Protein AF-A0A7S4URP4-F1 (afdb_monomer_lite)

Secondary structure (DSSP, 8-state):
--------HHHHHTSHHHHHHHHHTT--HHHHHHHHHSS--EEEEEE--TTS---EEEEEEPHHHHHHHHHHHGGGS-HHHHHHHHHHHHS-S---EEEEEEETTTS-THHHHHHHTTTT---EEEEEEEEE-SSEEEEEEEEE-BTTBPPPP--SSS-EEEEEESSGGGGGHHHHHHHHHHTT---SSSPPPPEEEESSTT--

Sequence (204 aa):
FSLARETSTRAWLARPKHQELLSSLRLSLDEVVDNLTRSLRTSFGVSGMQDIAPRYASIDLDQQSVVALVHSVSSHVPEDIARRLQEYQQSSARRRYHVTLWHSQSHAVELLQELSEFKGAAQVISPALLVADEYCIALSVRVLSNALSPTVPCYNQFPHVTLWCVKPDMAKHSNELIEAAVAGGDNGGDSPRPFTLDLQELQD

InterPro domains:
  IPR015965 tRNA ligase, phosphodiesterase [PF08302] (51-187)
  IPR038837 tRNA ligase 1 [PTHR35460] (6-179)

Organism: Guillardia theta (NCBI:txid55529)

pLDDT: mean 70.3, std 18.87, range [25.53, 92.62]

Structure (mmCIF, N/CA/C/O backbone):
data_AF-A0A7S4URP4-F1
#
_entry.id   AF-A0A7S4URP4-F1
#
loop_
_atom_site.group_PDB
_atom_site.id
_atom_site.type_symbol
_atom_site.label_atom_id
_atom_site.label_alt_id
_atom_site.label_comp_id
_atom_site.label_asym_id
_atom_site.label_entity_id
_atom_site.label_seq_id
_atom_site.pdbx_PDB_ins_code
_atom_site.Cartn_x
_atom_site.Cartn_y
_atom_site.Cartn_z
_atom_site.occupancy
_atom_site.B_iso_or_equiv
_atom_site.auth_seq_id
_atom_site.auth_comp_id
_atom_site.auth_asym_id
_atom_site.auth_atom_id
_atom_site.pdbx_PDB_model_num
ATOM 1 N N . PHE A 1 1 ? 0.198 -6.847 33.195 1.00 28.44 1 PHE A N 1
ATOM 2 C CA . PHE A 1 1 ? -1.210 -6.574 32.850 1.00 28.44 1 PHE A CA 1
ATOM 3 C C . PHE A 1 1 ? -1.414 -6.857 31.371 1.00 28.44 1 PHE A C 1
ATOM 5 O O . PHE A 1 1 ? -0.916 -6.120 30.535 1.00 28.44 1 PHE A O 1
ATOM 12 N N . SER A 1 2 ? -2.045 -7.993 31.068 1.00 28.20 2 SER A N 1
ATOM 13 C CA . SER A 1 2 ? -2.371 -8.433 29.708 1.00 28.20 2 SER A CA 1
ATOM 14 C C . SER A 1 2 ? -3.697 -7.802 29.285 1.00 28.20 2 SER A C 1
ATOM 16 O O . SER A 1 2 ? -4.718 -8.066 29.913 1.00 28.20 2 SER A O 1
ATOM 18 N N . LEU A 1 3 ? -3.678 -6.951 28.260 1.00 25.53 3 LEU A N 1
ATOM 19 C CA . LEU A 1 3 ? -4.875 -6.357 27.652 1.00 25.53 3 LEU A CA 1
ATOM 20 C C . LEU A 1 3 ? -4.735 -6.359 26.123 1.00 25.53 3 LEU A C 1
ATOM 22 O O . LEU A 1 3 ? -4.910 -5.352 25.448 1.00 25.53 3 LEU A O 1
ATOM 26 N N . ALA A 1 4 ? -4.436 -7.535 25.573 1.00 26.27 4 ALA A N 1
ATOM 27 C CA . ALA A 1 4 ? -4.812 -7.875 24.208 1.00 26.27 4 ALA A CA 1
ATOM 28 C C . ALA A 1 4 ? -6.243 -8.430 24.255 1.00 26.27 4 ALA A C 1
ATOM 30 O O . ALA A 1 4 ? -6.457 -9.635 24.345 1.00 26.27 4 ALA A O 1
ATOM 31 N N . ARG A 1 5 ? -7.246 -7.547 24.277 1.00 33.28 5 ARG A N 1
ATOM 32 C CA . ARG A 1 5 ? -8.598 -7.930 23.857 1.00 33.28 5 ARG A CA 1
ATOM 33 C C . ARG A 1 5 ? -8.773 -7.443 22.432 1.00 33.28 5 ARG A C 1
ATOM 35 O O . ARG A 1 5 ? -9.187 -6.312 22.196 1.00 33.28 5 ARG A O 1
ATOM 42 N N . GLU A 1 6 ? -8.411 -8.322 21.505 1.00 37.78 6 GLU A N 1
ATOM 43 C CA . GLU A 1 6 ? -8.872 -8.290 20.123 1.00 37.78 6 GLU A CA 1
ATOM 44 C C . GLU A 1 6 ? -10.395 -8.120 20.140 1.00 37.78 6 GLU A C 1
ATOM 46 O O . GLU A 1 6 ? -11.146 -9.026 20.504 1.00 37.78 6 GLU A O 1
ATOM 51 N N . THR A 1 7 ? -10.875 -6.923 19.817 1.00 40.91 7 THR A N 1
ATOM 52 C CA . THR A 1 7 ? -12.293 -6.728 19.531 1.00 40.91 7 THR A CA 1
ATOM 53 C C . THR A 1 7 ? -12.455 -7.021 18.053 1.00 40.91 7 THR A C 1
ATOM 55 O O . THR A 1 7 ? -12.108 -6.209 17.205 1.00 40.91 7 THR A O 1
ATOM 58 N N . SER A 1 8 ? -12.906 -8.237 17.743 1.00 47.59 8 SER A N 1
ATOM 59 C CA . SER A 1 8 ? -13.184 -8.636 16.365 1.00 47.59 8 SER A CA 1
ATOM 60 C C . SER A 1 8 ? -14.172 -7.657 15.718 1.00 47.59 8 SER A C 1
ATOM 62 O O . SER A 1 8 ? -15.044 -7.107 16.394 1.00 47.59 8 SER A O 1
ATOM 64 N N . THR A 1 9 ? -14.085 -7.458 14.400 1.00 44.31 9 THR A N 1
ATOM 65 C CA . THR A 1 9 ? -15.024 -6.622 13.623 1.00 44.31 9 THR A CA 1
ATOM 66 C C . THR A 1 9 ? -16.486 -6.963 13.938 1.00 44.31 9 THR A C 1
ATOM 68 O O . THR A 1 9 ? -17.326 -6.075 14.057 1.00 44.31 9 THR A O 1
ATOM 71 N N . ARG A 1 10 ? -16.775 -8.247 14.195 1.00 47.25 10 ARG A N 1
ATOM 72 C CA . ARG A 1 10 ? -18.088 -8.733 14.640 1.00 47.25 10 ARG A CA 1
ATOM 73 C C . ARG A 1 10 ? -18.501 -8.148 15.997 1.00 47.25 10 ARG A C 1
ATOM 75 O O . ARG A 1 10 ? -19.639 -7.725 16.148 1.00 47.25 10 ARG A O 1
ATOM 82 N N . ALA A 1 11 ? -17.586 -8.075 16.964 1.00 52.62 11 ALA A N 1
ATOM 83 C CA . ALA A 1 11 ? -17.837 -7.486 18.281 1.00 52.62 11 ALA A CA 1
ATOM 84 C C . ALA A 1 11 ? -18.027 -5.959 18.231 1.00 52.62 11 ALA A C 1
ATOM 86 O O . ALA A 1 11 ? -18.762 -5.397 19.042 1.00 52.62 11 ALA A O 1
ATOM 87 N N . TRP A 1 12 ? -17.386 -5.275 17.279 1.00 49.62 12 TRP A N 1
ATOM 88 C CA . TRP A 1 12 ? -17.577 -3.840 17.061 1.00 49.62 12 TRP A CA 1
ATOM 89 C C . TRP A 1 12 ? -18.909 -3.530 16.350 1.00 49.62 12 TRP A C 1
ATOM 91 O O . TRP A 1 12 ? -19.638 -2.635 16.783 1.00 49.62 12 TRP A O 1
ATOM 101 N N . LEU A 1 13 ? -19.275 -4.311 15.326 1.00 48.84 13 LEU A N 1
ATOM 102 C CA . LEU A 1 13 ? -20.548 -4.186 14.597 1.00 48.84 13 LEU A CA 1
ATOM 103 C C . LEU A 1 13 ? -21.769 -4.648 15.409 1.00 48.84 13 LEU A C 1
ATOM 105 O O . LEU A 1 13 ? -22.881 -4.197 15.159 1.00 48.84 13 LEU A O 1
ATOM 109 N N . ALA A 1 14 ? -21.575 -5.500 16.418 1.00 57.78 14 ALA A N 1
ATOM 110 C CA . ALA A 1 14 ? -22.636 -5.916 17.337 1.00 57.78 14 ALA A CA 1
ATOM 111 C C . ALA A 1 14 ? -23.050 -4.825 18.347 1.00 57.78 14 ALA 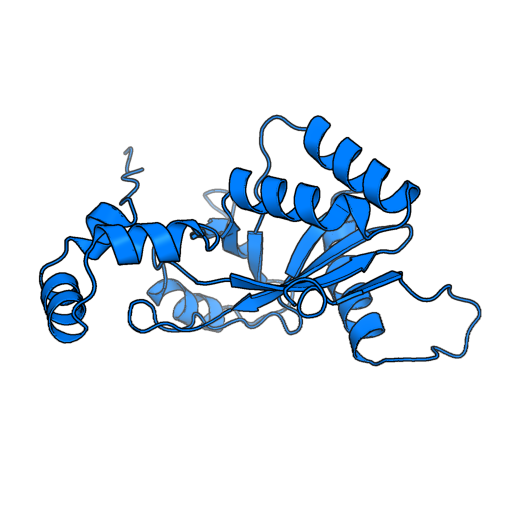A C 1
ATOM 113 O O . ALA A 1 14 ? -23.953 -5.046 19.153 1.00 57.78 14 ALA A O 1
ATOM 114 N N . ARG A 1 15 ? -22.402 -3.651 18.344 1.00 61.41 15 ARG A N 1
ATOM 115 C CA . ARG A 1 15 ? -22.768 -2.546 19.241 1.00 61.41 15 ARG A CA 1
ATOM 116 C C . ARG A 1 15 ? -24.132 -1.952 18.839 1.00 61.41 15 ARG A C 1
ATOM 118 O O . ARG A 1 15 ? -24.365 -1.774 17.644 1.00 61.41 15 ARG A O 1
ATOM 125 N N . PRO A 1 16 ? -24.993 -1.556 19.802 1.00 63.22 16 PRO A N 1
ATOM 126 C CA . PRO A 1 16 ? -26.367 -1.109 19.526 1.00 63.22 16 PRO A CA 1
ATOM 127 C C . PRO A 1 16 ? -26.475 -0.002 18.466 1.00 63.22 16 PRO A C 1
ATOM 129 O O . PRO A 1 16 ? -27.249 -0.123 17.522 1.00 63.22 16 PRO A O 1
ATOM 132 N N . LYS A 1 17 ? -25.602 1.012 18.544 1.00 52.88 17 LYS A N 1
ATOM 133 C CA . LYS A 1 17 ? -25.545 2.131 17.586 1.00 52.88 17 LYS A CA 1
ATOM 134 C C . LYS A 1 17 ? -25.283 1.684 16.138 1.00 52.88 17 LYS A C 1
ATOM 136 O O . LYS A 1 17 ? -25.744 2.325 15.201 1.00 52.88 17 LYS A O 1
ATOM 141 N N . HIS A 1 18 ? -24.532 0.600 15.942 1.00 50.75 18 HIS A N 1
ATOM 142 C CA . HIS A 1 18 ? -24.231 0.070 14.609 1.00 50.75 18 HIS A CA 1
ATOM 143 C C . HIS A 1 18 ? -25.336 -0.865 14.116 1.00 50.75 18 HIS A C 1
ATOM 145 O O . HIS A 1 18 ? -25.608 -0.888 12.921 1.00 50.75 18 HIS A O 1
ATOM 151 N N . GLN A 1 19 ? -26.032 -1.568 15.015 1.00 56.41 19 GLN A N 1
ATOM 152 C CA . GLN A 1 19 ? -27.197 -2.371 14.638 1.00 56.41 19 GLN A CA 1
ATOM 153 C C . GLN A 1 19 ? -28.362 -1.517 14.131 1.00 56.41 19 GLN A C 1
ATOM 155 O O . GLN A 1 19 ? -29.006 -1.901 13.156 1.00 56.41 19 GLN A O 1
ATOM 160 N N . GLU A 1 20 ? -28.593 -0.343 14.721 1.00 57.69 20 GLU A N 1
ATOM 161 C CA . GLU A 1 20 ? -29.584 0.629 14.230 1.00 57.69 20 GLU A CA 1
ATOM 162 C C . GLU A 1 20 ? -29.238 1.140 12.819 1.00 57.69 20 GLU A C 1
ATOM 164 O O . GLU A 1 20 ? -30.099 1.205 11.942 1.00 57.69 20 GLU A O 1
ATOM 169 N N . LEU A 1 21 ? -27.955 1.421 12.558 1.00 48.41 21 LEU A N 1
ATOM 170 C CA . LEU A 1 21 ? -27.480 1.831 11.235 1.00 48.41 21 LEU A CA 1
ATOM 171 C C . LEU A 1 21 ? -27.660 0.716 10.187 1.00 48.41 21 LEU A C 1
ATOM 173 O O . LEU A 1 21 ? -28.208 0.961 9.113 1.00 48.41 21 LEU A O 1
ATOM 177 N N . LEU A 1 22 ? -27.249 -0.516 10.510 1.00 49.75 22 LEU A N 1
ATOM 178 C CA . LEU A 1 22 ? -27.373 -1.684 9.627 1.00 49.75 22 LEU A CA 1
ATOM 179 C C . LEU A 1 22 ? -28.833 -1.979 9.266 1.00 49.75 22 LEU A C 1
ATOM 181 O O . LEU A 1 22 ? -29.150 -2.229 8.103 1.00 49.75 22 LEU A O 1
ATOM 185 N N . SER A 1 23 ? -29.731 -1.881 10.248 1.00 57.25 23 SER A N 1
ATOM 186 C CA . SER A 1 23 ? -31.164 -2.090 10.030 1.00 57.25 23 SER A CA 1
ATOM 187 C C . SER A 1 23 ? -31.794 -0.972 9.190 1.00 57.25 23 SER A C 1
ATOM 189 O O . SER A 1 23 ? -32.601 -1.273 8.310 1.00 57.25 23 SER A O 1
ATOM 191 N N . SER A 1 24 ? -31.365 0.287 9.347 1.00 57.06 24 SER A N 1
ATOM 192 C CA . SER A 1 24 ? -31.793 1.384 8.458 1.00 57.06 24 SER A CA 1
ATOM 193 C C . SER A 1 24 ? -31.352 1.202 6.998 1.00 57.06 24 SER A C 1
ATOM 195 O O . SER A 1 24 ? -32.078 1.581 6.080 1.00 57.06 24 SER A O 1
ATOM 197 N N . LEU A 1 25 ? -30.195 0.566 6.782 1.00 46.22 25 LEU A N 1
ATOM 198 C CA . LEU A 1 25 ? -29.616 0.308 5.462 1.00 46.22 25 LEU A CA 1
ATOM 199 C C . LEU A 1 25 ? -30.092 -1.019 4.846 1.00 46.22 25 LEU A C 1
ATOM 201 O O . LEU A 1 25 ? -29.723 -1.326 3.716 1.00 46.22 25 LEU A O 1
ATOM 205 N N . ARG A 1 26 ? -30.918 -1.796 5.566 1.00 65.56 26 ARG A N 1
ATOM 206 C CA . ARG A 1 26 ? -31.378 -3.149 5.192 1.00 65.56 26 ARG A CA 1
ATOM 207 C C . ARG A 1 26 ? -30.242 -4.133 4.879 1.00 65.56 26 ARG A C 1
ATOM 209 O O . ARG A 1 26 ? -30.442 -5.061 4.104 1.00 65.56 26 ARG A O 1
ATOM 216 N N . LEU A 1 27 ? -29.071 -3.946 5.483 1.00 47.44 27 LEU A N 1
ATOM 217 C CA . LEU A 1 27 ? -27.935 -4.849 5.315 1.00 47.44 27 LEU A CA 1
ATOM 218 C C . LEU A 1 27 ? -27.876 -5.822 6.491 1.00 47.44 27 LEU A C 1
ATOM 220 O O . LEU A 1 27 ? -27.951 -5.406 7.652 1.00 47.44 27 LEU A O 1
ATOM 224 N N . SER A 1 28 ? -27.716 -7.116 6.213 1.00 61.03 28 SER A N 1
ATOM 225 C CA . SER A 1 28 ? -27.464 -8.085 7.279 1.00 61.03 28 SER A CA 1
ATOM 226 C C . SER A 1 28 ? -26.033 -7.951 7.814 1.00 61.03 28 SER A C 1
ATOM 228 O O . SER A 1 28 ? -25.108 -7.563 7.099 1.00 61.03 28 SER A O 1
ATOM 230 N N . LEU A 1 29 ? -25.833 -8.278 9.097 1.00 47.19 29 LEU A N 1
ATOM 231 C CA . LEU A 1 29 ? -24.498 -8.292 9.703 1.00 47.19 29 LEU A CA 1
ATOM 232 C C . LEU A 1 29 ? -23.554 -9.219 8.929 1.00 47.19 29 LEU A C 1
ATOM 234 O O . LEU A 1 29 ? -22.389 -8.879 8.759 1.00 47.19 29 LEU A O 1
ATOM 238 N N . ASP A 1 30 ? -24.061 -10.356 8.456 1.00 49.22 30 ASP A N 1
ATOM 239 C CA . ASP A 1 30 ? -23.273 -11.321 7.700 1.00 49.22 30 ASP A CA 1
ATOM 240 C C . ASP A 1 30 ? -22.982 -10.819 6.268 1.00 49.22 30 ASP A C 1
ATOM 242 O O . ASP A 1 30 ? -21.849 -10.960 5.838 1.00 49.22 30 ASP A O 1
ATOM 246 N N . GLU A 1 31 ? -23.881 -10.096 5.578 1.00 48.53 31 GLU A N 1
ATOM 247 C CA . GLU A 1 31 ? -23.559 -9.429 4.292 1.00 48.53 31 GLU A CA 1
ATOM 248 C C . GLU A 1 31 ? -22.545 -8.295 4.441 1.00 48.53 31 GLU A C 1
ATOM 250 O O . GLU A 1 31 ? -21.688 -8.100 3.580 1.00 48.53 31 GLU A O 1
ATOM 255 N N . VAL A 1 32 ? -22.634 -7.515 5.520 1.00 48.09 32 VAL A N 1
ATOM 256 C CA . VAL A 1 32 ? -21.648 -6.471 5.810 1.00 48.09 32 VAL A CA 1
ATOM 257 C C . VAL A 1 32 ? -20.314 -7.097 6.161 1.00 48.09 32 VAL A C 1
ATOM 259 O O . VAL A 1 32 ? -19.292 -6.633 5.672 1.00 48.09 32 VAL A O 1
ATOM 262 N N . VAL A 1 33 ? -20.303 -8.163 6.961 1.00 46.47 33 VAL A N 1
ATOM 263 C CA . VAL A 1 33 ? -19.086 -8.916 7.253 1.00 46.47 33 VAL A CA 1
ATOM 264 C C . VAL A 1 33 ? -18.539 -9.553 5.982 1.00 46.47 33 VAL A C 1
ATOM 266 O O . VAL A 1 33 ? -17.344 -9.436 5.787 1.00 46.47 33 VAL A O 1
ATOM 269 N N . ASP A 1 34 ? -19.338 -10.129 5.092 1.00 45.41 34 ASP A N 1
ATOM 270 C CA . ASP A 1 34 ? -18.870 -10.762 3.853 1.00 45.41 34 ASP A CA 1
ATOM 271 C C . ASP A 1 34 ? -18.358 -9.740 2.826 1.00 45.41 34 ASP A C 1
ATOM 273 O O . ASP A 1 34 ? -17.302 -9.946 2.223 1.00 45.41 34 ASP A O 1
ATOM 277 N N . ASN A 1 35 ? -19.023 -8.589 2.687 1.00 41.59 35 ASN A N 1
ATOM 278 C CA . ASN A 1 35 ? -18.537 -7.478 1.861 1.00 41.59 35 ASN A CA 1
ATOM 279 C C . ASN A 1 35 ? -17.289 -6.812 2.467 1.00 41.59 35 ASN A C 1
ATOM 281 O O . ASN A 1 35 ? -16.376 -6.433 1.735 1.00 41.59 35 ASN A O 1
ATOM 285 N N . LEU A 1 36 ? -17.199 -6.730 3.800 1.00 39.34 36 LEU A N 1
ATOM 286 C CA . LEU A 1 36 ? -15.997 -6.288 4.513 1.00 39.34 36 LEU A CA 1
ATOM 287 C C . LEU A 1 36 ? -14.896 -7.347 4.527 1.00 39.34 36 LEU A C 1
ATOM 289 O O . LEU A 1 36 ? -13.751 -6.968 4.678 1.00 39.34 36 LEU A O 1
ATOM 293 N N . THR A 1 37 ? -15.202 -8.640 4.391 1.00 41.47 37 THR A N 1
ATOM 294 C CA . THR A 1 37 ? -14.220 -9.744 4.363 1.00 41.47 37 THR A CA 1
ATOM 295 C C . THR A 1 37 ? -13.597 -9.882 2.975 1.00 41.47 37 THR A C 1
ATOM 297 O O . THR A 1 37 ? -12.511 -10.435 2.840 1.00 41.47 37 THR A O 1
ATOM 300 N N . ARG A 1 38 ? -14.223 -9.293 1.948 1.00 41.03 38 ARG A N 1
ATOM 301 C CA . ARG A 1 38 ? -13.601 -9.059 0.638 1.00 41.03 38 ARG A CA 1
ATOM 302 C C . ARG A 1 38 ? -12.674 -7.833 0.610 1.00 41.03 38 ARG A C 1
ATOM 304 O O . ARG A 1 38 ? -11.908 -7.679 -0.332 1.00 41.03 38 ARG A O 1
ATOM 311 N N . SER A 1 39 ? -12.718 -6.987 1.640 1.00 41.38 39 SER A N 1
ATOM 312 C CA . SER A 1 39 ? -11.779 -5.883 1.871 1.00 41.38 39 SER A CA 1
ATOM 313 C C . SER A 1 39 ? -10.818 -6.264 3.003 1.00 41.38 39 SER A C 1
ATOM 315 O O . SER A 1 39 ? -11.193 -6.956 3.942 1.00 41.38 39 SER A O 1
ATOM 317 N N . LEU A 1 40 ? -9.554 -5.852 2.922 1.00 42.53 40 LEU A N 1
ATOM 318 C CA . LEU A 1 40 ? -8.532 -6.177 3.926 1.00 42.53 40 LEU A CA 1
ATOM 319 C C . LEU A 1 40 ? -9.054 -5.868 5.345 1.00 42.53 40 LEU A C 1
ATOM 321 O O . LEU A 1 40 ? -9.381 -4.723 5.645 1.00 42.53 40 LEU A O 1
ATOM 325 N N . ARG A 1 41 ? -9.152 -6.869 6.233 1.00 38.88 41 ARG A N 1
ATOM 326 C CA . ARG A 1 41 ? -9.428 -6.616 7.658 1.00 38.88 41 ARG A CA 1
ATOM 327 C C . ARG A 1 41 ? -8.229 -5.890 8.244 1.00 38.88 41 ARG A C 1
ATOM 329 O O . ARG A 1 41 ? -7.133 -6.445 8.249 1.00 38.88 41 ARG A O 1
ATOM 336 N N . THR A 1 42 ? -8.443 -4.682 8.757 1.00 45.84 42 THR A N 1
ATOM 337 C CA . THR A 1 42 ? -7.342 -3.872 9.274 1.00 45.84 42 THR A CA 1
ATOM 338 C C . THR A 1 42 ? -7.494 -3.515 10.740 1.00 45.84 42 THR A C 1
ATOM 340 O O . THR A 1 42 ? -8.551 -3.041 11.160 1.00 45.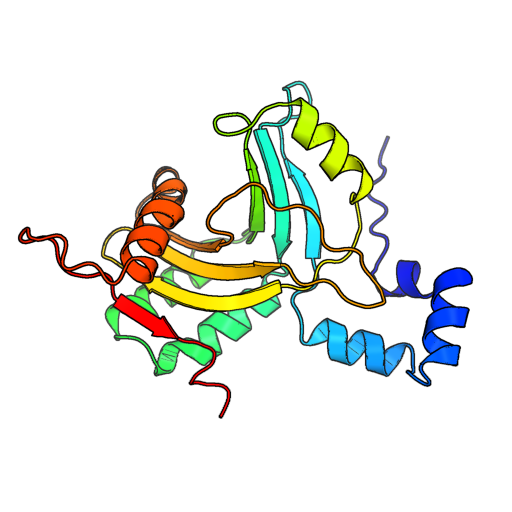84 42 THR A O 1
ATOM 343 N N . SER A 1 43 ? -6.418 -3.660 11.508 1.00 39.06 43 SER A N 1
ATOM 344 C CA . SER A 1 43 ? -6.293 -3.039 12.826 1.00 39.06 43 SER A CA 1
ATOM 345 C C . SER A 1 43 ? -5.383 -1.825 12.722 1.00 39.06 43 SER A C 1
ATOM 347 O O . SER A 1 43 ? -4.260 -1.931 12.240 1.00 39.06 43 SER A O 1
ATOM 349 N N . PHE A 1 44 ? -5.841 -0.671 13.203 1.00 39.75 44 PHE A N 1
ATOM 350 C CA . PHE A 1 44 ? -4.945 0.457 13.430 1.00 39.75 44 PHE A CA 1
ATOM 351 C C . PHE A 1 44 ? -3.904 0.080 14.493 1.00 39.75 44 PHE A C 1
ATOM 353 O O . PHE A 1 44 ? -4.258 -0.295 15.618 1.00 39.75 44 PHE A O 1
ATOM 360 N N . GLY A 1 45 ? -2.632 0.192 14.126 1.00 39.69 45 GLY A N 1
ATOM 361 C CA . GLY A 1 45 ? -1.486 -0.072 14.980 1.00 39.69 45 GLY A CA 1
ATOM 362 C C . GLY A 1 45 ? -0.651 1.193 15.156 1.00 39.69 45 GLY A C 1
ATOM 363 O O . GLY A 1 45 ? -0.337 1.894 14.199 1.00 39.69 45 GLY A O 1
ATOM 364 N N . VAL A 1 46 ? -0.252 1.477 16.395 1.00 38.56 46 VAL A N 1
ATOM 365 C CA . VAL A 1 46 ? 0.862 2.394 16.668 1.00 38.56 46 VAL A CA 1
ATOM 366 C C . VAL A 1 46 ? 2.035 1.518 17.060 1.00 38.56 46 VAL A C 1
ATOM 368 O O . VAL A 1 46 ? 1.949 0.786 18.048 1.00 38.56 46 VAL A O 1
ATOM 371 N N . SER A 1 47 ? 3.110 1.566 16.281 1.00 44.31 47 SER A N 1
ATOM 372 C CA . SER A 1 47 ? 4.299 0.757 16.535 1.00 44.31 47 SER A CA 1
ATOM 373 C C . SER A 1 47 ? 5.461 1.644 16.980 1.00 44.31 47 SER A C 1
ATOM 375 O O . SER A 1 47 ? 5.911 2.556 16.285 1.00 44.31 47 SER A O 1
ATOM 377 N N . GLY A 1 48 ? 5.957 1.332 18.171 1.00 34.06 48 GLY A N 1
ATOM 378 C CA . GLY A 1 48 ? 7.166 1.849 18.800 1.00 34.06 48 GLY A CA 1
ATOM 379 C C . GLY A 1 48 ? 7.606 0.833 19.853 1.00 34.06 48 GLY A C 1
ATOM 380 O O . GLY A 1 48 ? 6.773 0.072 20.355 1.00 34.06 48 GLY A O 1
ATOM 381 N N . MET A 1 49 ? 8.904 0.757 20.160 1.00 29.80 49 MET A N 1
ATOM 382 C CA . MET A 1 49 ? 9.331 0.003 21.343 1.00 29.80 49 MET A CA 1
ATOM 383 C C . MET A 1 49 ? 8.630 0.620 22.558 1.00 29.80 49 MET A C 1
ATOM 385 O O . MET A 1 49 ? 8.558 1.846 22.659 1.00 29.80 49 MET A O 1
ATOM 389 N N . GLN A 1 50 ? 8.087 -0.219 23.446 1.00 34.38 50 GLN A N 1
ATOM 390 C CA . GLN A 1 50 ? 7.676 0.239 24.775 1.00 34.38 50 GLN A CA 1
ATOM 391 C C . GLN A 1 50 ? 8.852 1.053 25.348 1.00 34.38 50 GLN A C 1
ATOM 393 O O . GLN A 1 50 ? 9.986 0.589 25.270 1.00 34.38 50 GLN A O 1
ATOM 398 N N . ASP A 1 51 ? 8.575 2.279 25.800 1.00 33.66 51 ASP A N 1
ATOM 399 C CA . ASP A 1 51 ? 9.519 3.288 26.323 1.00 33.66 51 ASP A CA 1
ATOM 400 C C . ASP A 1 51 ? 10.160 4.286 25.327 1.00 33.66 51 ASP A C 1
ATOM 402 O O . ASP A 1 51 ? 10.936 5.143 25.749 1.00 33.66 51 ASP A O 1
ATOM 406 N N . ILE A 1 52 ? 9.799 4.283 24.035 1.00 47.91 52 ILE A N 1
ATOM 407 C CA . ILE A 1 52 ? 10.233 5.310 23.057 1.00 47.91 52 ILE A CA 1
ATOM 408 C C . ILE A 1 52 ? 9.005 5.985 22.427 1.00 47.91 52 ILE A C 1
ATOM 410 O O . ILE A 1 52 ? 7.991 5.330 22.178 1.00 47.91 52 ILE A O 1
ATOM 414 N N . ALA A 1 53 ? 9.086 7.295 22.159 1.00 57.84 53 ALA A N 1
ATOM 415 C CA . ALA A 1 53 ? 8.050 8.028 21.429 1.00 57.84 53 ALA A CA 1
ATOM 416 C C . ALA A 1 53 ? 7.644 7.282 20.132 1.00 57.84 53 ALA A C 1
ATOM 418 O O . ALA A 1 53 ? 8.509 6.685 19.479 1.00 57.84 53 ALA A O 1
ATOM 419 N N . PRO A 1 54 ? 6.355 7.290 19.741 1.00 67.69 54 PRO A N 1
ATOM 420 C CA . PRO A 1 54 ? 5.880 6.555 18.571 1.00 67.69 54 PRO A CA 1
ATOM 421 C C . PRO A 1 54 ? 6.664 6.907 17.302 1.00 67.69 54 PRO A C 1
ATOM 423 O O . PRO A 1 54 ? 6.878 8.082 17.003 1.00 67.69 54 PRO A O 1
ATOM 426 N N . ARG A 1 55 ? 7.085 5.889 16.539 1.00 77.12 55 ARG A N 1
ATOM 427 C CA . ARG A 1 55 ? 7.862 6.088 15.304 1.00 77.12 55 ARG A CA 1
ATOM 428 C C . ARG A 1 55 ? 6.964 6.252 14.081 1.00 77.12 55 ARG A C 1
ATOM 430 O O . ARG A 1 55 ? 7.269 7.055 13.205 1.00 77.12 55 ARG A O 1
ATOM 437 N N . TYR A 1 56 ? 5.863 5.508 14.037 1.00 82.06 56 TYR A N 1
ATOM 438 C CA . TYR A 1 56 ? 4.862 5.605 12.982 1.00 82.06 56 TYR A CA 1
ATOM 439 C C . TYR A 1 56 ? 3.474 5.180 13.470 1.00 82.06 56 TYR A C 1
ATOM 441 O O . TYR A 1 56 ? 3.339 4.452 14.460 1.00 82.06 56 TYR A O 1
ATOM 449 N N . ALA A 1 57 ? 2.452 5.626 12.743 1.00 84.19 57 ALA A N 1
ATOM 450 C CA . ALA A 1 57 ? 1.085 5.130 12.840 1.00 84.19 57 ALA A CA 1
ATOM 451 C C . ALA A 1 57 ? 0.702 4.474 11.514 1.00 84.19 57 ALA A C 1
ATOM 453 O O . ALA A 1 57 ? 1.007 5.010 10.443 1.00 84.19 57 ALA A O 1
ATOM 454 N N . SER A 1 58 ? 0.053 3.316 11.583 1.00 87.94 58 SER A N 1
ATOM 455 C CA . SER A 1 58 ? -0.276 2.532 10.401 1.00 87.94 58 SER A CA 1
ATOM 456 C C . SER A 1 58 ? -1.629 1.842 10.491 1.00 87.94 58 SER A C 1
ATOM 458 O O . SER A 1 58 ? -2.180 1.591 11.564 1.00 87.94 58 SER A O 1
ATOM 460 N N . ILE A 1 59 ? -2.146 1.502 9.318 1.00 84.56 59 ILE A N 1
ATOM 461 C CA . ILE A 1 59 ? -3.230 0.545 9.144 1.00 84.56 59 ILE A CA 1
ATOM 462 C C . ILE A 1 59 ? -2.574 -0.804 8.868 1.00 84.56 59 ILE A C 1
ATOM 464 O O . ILE A 1 59 ? -1.986 -0.979 7.802 1.00 84.56 59 ILE A O 1
ATOM 468 N N . ASP A 1 60 ? -2.647 -1.746 9.804 1.00 83.50 60 ASP A N 1
ATOM 469 C CA . ASP A 1 60 ? -2.134 -3.097 9.573 1.00 83.50 60 ASP A CA 1
ATOM 470 C C . ASP A 1 60 ? -3.108 -3.861 8.681 1.00 83.50 60 ASP A C 1
ATOM 472 O O . ASP A 1 60 ? -4.316 -3.813 8.896 1.00 83.50 60 ASP A O 1
ATOM 476 N N . LEU A 1 61 ? -2.587 -4.568 7.687 1.00 79.50 61 LEU A N 1
ATOM 477 C CA . LEU A 1 61 ? -3.363 -5.346 6.735 1.00 79.50 61 LEU A CA 1
ATOM 478 C C . LEU A 1 61 ? -3.309 -6.832 7.078 1.00 79.50 61 LEU A C 1
ATOM 480 O O . LEU A 1 61 ? -2.259 -7.368 7.446 1.00 79.50 61 LEU A O 1
ATOM 484 N N . ASP A 1 62 ? -4.437 -7.508 6.879 1.00 77.50 62 ASP A N 1
ATOM 485 C CA . ASP A 1 62 ? -4.505 -8.960 6.938 1.00 77.50 62 ASP A CA 1
ATOM 486 C C . ASP A 1 62 ? -3.577 -9.615 5.897 1.00 77.50 62 ASP A C 1
ATOM 488 O O . ASP A 1 62 ? -3.638 -9.337 4.696 1.00 77.50 62 ASP A O 1
ATOM 492 N N . GLN A 1 63 ? -2.722 -10.525 6.368 1.00 80.25 63 GLN A N 1
ATOM 493 C CA . GLN A 1 63 ? -1.731 -11.201 5.535 1.00 80.25 63 GLN A CA 1
ATOM 494 C C . GLN A 1 63 ? -2.378 -12.059 4.442 1.00 80.25 63 GLN A C 1
ATOM 496 O O . GLN A 1 63 ? -1.857 -12.089 3.328 1.00 80.25 63 GLN A O 1
ATOM 501 N N . GLN A 1 64 ? -3.479 -12.758 4.736 1.00 79.19 64 GLN A N 1
ATOM 502 C CA . GLN A 1 64 ? -4.118 -13.647 3.758 1.00 79.19 64 GLN A CA 1
ATOM 503 C C . GLN A 1 64 ? -4.681 -12.851 2.581 1.00 79.19 64 GLN A C 1
ATOM 505 O O . GLN A 1 64 ? -4.488 -13.229 1.429 1.00 79.19 64 GLN A O 1
ATOM 510 N N . SER A 1 65 ? -5.294 -11.710 2.873 1.00 77.06 65 SER A N 1
ATOM 511 C CA . SER A 1 65 ? -5.852 -10.796 1.882 1.00 77.06 65 SER A CA 1
ATOM 512 C C . SER A 1 65 ? -4.769 -10.203 0.967 1.00 77.06 65 SER A C 1
ATOM 514 O O . SER A 1 65 ? -4.942 -10.173 -0.250 1.00 77.06 65 SER A O 1
ATOM 516 N N . VAL A 1 66 ? -3.613 -9.798 1.515 1.00 80.94 66 VAL A N 1
ATOM 517 C CA . VAL A 1 66 ? -2.478 -9.327 0.692 1.00 80.94 66 VAL A CA 1
ATOM 518 C C . VAL A 1 66 ? -1.911 -10.457 -0.168 1.00 80.94 66 VAL A C 1
ATOM 520 O O . VAL A 1 66 ? -1.612 -10.252 -1.341 1.00 80.94 66 VAL A O 1
ATOM 523 N N . VAL A 1 67 ? -1.786 -11.666 0.385 1.00 81.31 67 VAL A N 1
ATOM 524 C CA . VAL A 1 67 ? -1.305 -12.839 -0.360 1.00 81.31 67 VAL A CA 1
ATOM 525 C C . VAL A 1 67 ? -2.250 -13.198 -1.508 1.00 81.31 67 VAL A C 1
ATOM 527 O O . VAL A 1 67 ? -1.776 -13.451 -2.613 1.00 81.31 67 VAL A O 1
ATOM 530 N N . ALA A 1 68 ? -3.565 -13.171 -1.278 1.00 78.81 68 ALA A N 1
ATOM 531 C CA . ALA A 1 68 ? -4.569 -13.416 -2.310 1.00 78.81 68 ALA A CA 1
ATOM 532 C C . ALA A 1 68 ? -4.482 -12.389 -3.450 1.00 78.81 68 ALA A C 1
ATOM 534 O O . ALA A 1 68 ? -4.481 -12.780 -4.615 1.00 78.81 68 ALA A O 1
ATOM 535 N N . LEU A 1 69 ? -4.322 -11.102 -3.118 1.00 81.44 69 LEU A N 1
ATOM 536 C CA . LEU A 1 69 ? -4.115 -10.046 -4.112 1.00 81.44 69 LEU A CA 1
ATOM 537 C C . LEU A 1 69 ? -2.829 -10.264 -4.920 1.00 81.44 69 LEU A C 1
ATOM 539 O O . LEU A 1 69 ? -2.835 -10.163 -6.141 1.00 81.44 69 LEU A O 1
ATOM 543 N N . VAL A 1 70 ? -1.718 -10.594 -4.259 1.00 83.31 70 VAL A N 1
ATOM 544 C CA . VAL A 1 70 ? -0.453 -10.882 -4.954 1.00 83.31 70 VAL A CA 1
ATOM 545 C C . VAL A 1 70 ? -0.608 -12.075 -5.902 1.00 83.31 70 VAL A C 1
ATOM 547 O O . VAL A 1 70 ? -0.120 -12.032 -7.031 1.00 83.31 70 VAL A O 1
ATOM 550 N N . HIS A 1 71 ? -1.321 -13.122 -5.482 1.00 81.75 71 HIS A N 1
ATOM 551 C CA . HIS A 1 71 ? -1.622 -14.257 -6.351 1.00 81.75 71 HIS A CA 1
ATOM 552 C C . HIS A 1 71 ? -2.451 -13.855 -7.572 1.00 81.75 71 HIS A C 1
ATOM 554 O O . HIS A 1 71 ? -2.121 -14.293 -8.672 1.00 81.75 71 HIS A O 1
ATOM 560 N N . SER A 1 72 ? -3.479 -13.015 -7.410 1.00 80.81 72 SER A N 1
ATOM 561 C CA . SER A 1 72 ? -4.335 -12.612 -8.531 1.00 80.81 72 SER A CA 1
ATOM 562 C C . SER A 1 72 ? -3.606 -11.745 -9.555 1.00 80.81 72 SER A C 1
ATOM 564 O O . SER A 1 72 ? -3.921 -11.821 -10.734 1.00 80.81 72 SER A O 1
ATOM 566 N N . VAL A 1 73 ? -2.616 -10.947 -9.140 1.00 81.44 73 VAL A N 1
ATOM 567 C CA . VAL A 1 73 ? -1.856 -10.083 -10.066 1.00 81.44 73 VAL A CA 1
ATOM 568 C C . VAL A 1 73 ? -0.634 -10.772 -10.675 1.00 81.44 73 VAL A C 1
ATOM 570 O O . VAL A 1 73 ? -0.066 -10.267 -11.637 1.00 81.44 73 VAL A O 1
ATOM 573 N N . SER A 1 74 ? -0.223 -11.934 -10.155 1.00 80.69 74 SER A N 1
ATOM 574 C CA . SER A 1 74 ? 1.014 -12.614 -10.575 1.00 80.69 74 SER A CA 1
ATOM 575 C C . SER A 1 74 ? 1.029 -13.006 -12.059 1.00 80.69 74 SER A C 1
ATOM 577 O O . SER A 1 74 ? 2.097 -13.053 -12.657 1.00 80.69 74 SER A O 1
ATOM 579 N N . SER A 1 75 ? -0.133 -13.271 -12.667 1.00 81.31 75 SER A N 1
ATOM 580 C CA . SER A 1 75 ? -0.264 -13.572 -14.103 1.00 81.31 75 SER A CA 1
ATOM 581 C C . SER A 1 75 ? -0.242 -12.338 -15.009 1.00 81.31 75 SER A C 1
ATOM 583 O O . SER A 1 75 ? -0.212 -12.485 -16.227 1.00 81.31 75 SER A O 1
ATOM 585 N N . HIS A 1 76 ? -0.278 -11.136 -14.431 1.00 82.00 76 HIS A N 1
ATOM 586 C CA . HIS A 1 76 ? -0.359 -9.859 -15.149 1.00 82.00 76 HIS A CA 1
ATOM 587 C C . HIS A 1 76 ? 0.935 -9.043 -15.054 1.00 82.00 76 HIS A C 1
ATOM 589 O O . HIS A 1 76 ? 0.996 -7.918 -15.542 1.00 82.00 76 HIS A O 1
ATOM 595 N N . VAL A 1 77 ? 1.971 -9.599 -14.425 1.00 85.56 77 VAL A N 1
ATOM 596 C CA . VAL A 1 77 ? 3.276 -8.955 -14.264 1.00 85.56 77 VAL A CA 1
ATOM 597 C C . VAL A 1 77 ? 4.372 -9.775 -14.953 1.00 85.56 77 VAL A C 1
ATOM 599 O O . VAL A 1 77 ? 4.222 -10.988 -15.112 1.00 85.56 77 VAL A O 1
ATOM 602 N N . PRO A 1 78 ? 5.491 -9.142 -15.343 1.00 90.88 78 PRO A N 1
ATOM 603 C CA . PRO A 1 78 ? 6.692 -9.834 -15.797 1.00 90.88 78 PRO A CA 1
ATOM 604 C C . PRO A 1 78 ? 7.139 -10.959 -14.854 1.00 90.88 78 PRO A C 1
ATOM 606 O O . PRO A 1 78 ? 7.009 -10.860 -13.630 1.00 90.88 78 PRO A O 1
ATOM 609 N N . GLU A 1 79 ? 7.707 -12.024 -15.427 1.00 92.25 79 GLU A N 1
ATOM 610 C CA . GLU A 1 79 ? 8.108 -13.235 -14.697 1.00 92.25 79 GLU A CA 1
ATOM 611 C C . GLU A 1 79 ? 9.074 -12.937 -13.539 1.00 92.25 79 GLU A C 1
ATOM 613 O O . GLU A 1 79 ? 8.974 -13.523 -12.460 1.00 92.25 79 GLU A O 1
ATOM 618 N N . ASP A 1 80 ? 9.985 -11.981 -13.719 1.00 91.75 80 ASP A N 1
ATOM 619 C CA . ASP A 1 80 ? 10.939 -11.576 -12.693 1.00 91.75 80 ASP A CA 1
ATOM 620 C C . ASP A 1 80 ? 10.268 -10.851 -11.511 1.00 91.75 80 ASP A C 1
ATOM 622 O O . ASP A 1 80 ? 10.688 -11.036 -10.365 1.00 91.75 80 ASP A O 1
ATOM 626 N N . ILE A 1 81 ? 9.213 -10.064 -11.753 1.00 90.62 81 ILE A N 1
ATOM 627 C CA . ILE A 1 81 ? 8.401 -9.417 -10.710 1.00 90.62 81 ILE A CA 1
ATOM 628 C C . ILE A 1 81 ? 7.560 -10.472 -9.986 1.00 90.62 81 ILE A C 1
ATOM 630 O O . ILE A 1 81 ? 7.554 -10.507 -8.752 1.00 90.62 81 ILE A O 1
ATOM 634 N N . ALA A 1 82 ? 6.911 -11.376 -10.729 1.00 90.25 82 ALA A N 1
ATOM 635 C CA . ALA A 1 82 ? 6.138 -12.482 -10.160 1.00 90.25 82 ALA A CA 1
ATOM 636 C C . ALA A 1 82 ? 7.006 -13.358 -9.242 1.00 90.25 82 ALA A C 1
ATOM 638 O O . ALA A 1 82 ? 6.623 -13.650 -8.106 1.00 90.25 82 ALA A O 1
ATOM 639 N N . ARG A 1 83 ? 8.216 -13.716 -9.690 1.00 90.62 83 ARG A N 1
ATOM 640 C CA . ARG A 1 83 ? 9.180 -14.483 -8.894 1.00 90.62 83 ARG A CA 1
ATOM 641 C C . ARG A 1 83 ? 9.562 -13.756 -7.607 1.00 90.62 83 ARG A C 1
ATOM 643 O O . ARG A 1 83 ? 9.533 -14.367 -6.544 1.00 90.62 83 ARG A O 1
ATOM 650 N N . ARG A 1 84 ? 9.875 -12.457 -7.667 1.00 90.00 84 ARG A N 1
ATOM 651 C CA . ARG A 1 84 ? 10.234 -11.657 -6.479 1.00 90.00 84 ARG A CA 1
ATOM 652 C C . ARG A 1 84 ? 9.091 -11.566 -5.470 1.00 90.00 84 ARG A C 1
ATOM 654 O O . ARG A 1 84 ? 9.330 -11.692 -4.270 1.00 90.00 84 ARG A O 1
ATOM 661 N N . LEU A 1 85 ? 7.852 -11.418 -5.938 1.00 87.31 85 LEU A N 1
ATOM 662 C CA . LEU A 1 85 ? 6.659 -11.464 -5.087 1.00 87.31 85 LEU A CA 1
ATOM 663 C C . LEU A 1 85 ? 6.501 -12.830 -4.395 1.00 87.31 85 LEU A C 1
ATOM 665 O O . LEU A 1 85 ? 6.227 -12.878 -3.194 1.00 87.31 85 LEU A O 1
ATOM 669 N N . GLN A 1 86 ? 6.740 -13.936 -5.106 1.00 84.31 86 GLN A N 1
ATOM 670 C CA . GLN A 1 86 ? 6.695 -15.291 -4.538 1.00 84.31 86 GLN A CA 1
ATOM 671 C C . GLN A 1 86 ? 7.835 -15.556 -3.539 1.00 84.31 86 GLN A C 1
ATOM 673 O O . GLN A 1 86 ? 7.590 -16.040 -2.432 1.00 84.31 86 GLN A O 1
ATOM 678 N N . GLU A 1 87 ? 9.074 -15.195 -3.889 1.00 79.88 87 GLU A N 1
ATOM 679 C CA . GLU A 1 87 ? 10.250 -15.270 -3.007 1.00 79.88 87 GLU A CA 1
ATOM 680 C C . GLU A 1 87 ? 10.051 -14.433 -1.745 1.00 79.88 87 GLU A C 1
ATOM 682 O O . GLU A 1 87 ? 10.464 -14.829 -0.647 1.00 79.88 87 GLU A O 1
ATOM 687 N N . TYR A 1 88 ? 9.371 -13.286 -1.883 1.00 73.81 88 TYR A N 1
ATOM 688 C CA . TYR A 1 88 ? 8.874 -12.566 -0.732 1.00 73.81 88 TYR A CA 1
ATOM 689 C C . TYR A 1 88 ? 7.997 -13.534 0.059 1.00 73.81 88 TYR A C 1
ATOM 691 O O . TYR A 1 88 ? 8.420 -13.953 1.127 1.00 73.81 88 TYR A O 1
ATOM 699 N N . GLN A 1 89 ? 6.816 -13.914 -0.421 1.00 74.56 89 GLN A N 1
ATOM 700 C CA . GLN A 1 89 ? 5.819 -14.661 0.360 1.00 74.56 89 GLN A CA 1
ATOM 701 C C . GLN A 1 89 ? 6.374 -15.876 1.127 1.00 74.56 89 GLN A C 1
ATOM 703 O O . GLN A 1 89 ? 5.942 -16.135 2.251 1.00 74.56 89 GLN A O 1
ATOM 708 N N . GLN A 1 90 ? 7.352 -16.584 0.561 1.00 70.50 90 GLN A N 1
ATOM 709 C CA . GLN A 1 90 ? 7.941 -17.792 1.142 1.00 70.50 90 GLN A CA 1
ATOM 710 C C . GLN A 1 90 ? 8.976 -17.533 2.253 1.00 70.50 90 GLN A C 1
ATOM 712 O O . GLN A 1 90 ? 9.222 -18.412 3.077 1.00 70.50 90 GLN A O 1
ATOM 717 N N . SER A 1 91 ? 9.592 -16.348 2.314 1.00 65.06 91 SER A N 1
ATOM 718 C CA . SER A 1 91 ? 10.798 -16.125 3.126 1.00 65.06 91 SER A CA 1
ATOM 719 C C . SER A 1 91 ? 10.576 -15.655 4.572 1.00 65.06 91 SER A C 1
ATOM 721 O O . SER A 1 91 ? 11.554 -15.348 5.255 1.00 65.06 91 SER A O 1
ATOM 723 N N . SER A 1 92 ? 9.350 -15.551 5.117 1.00 52.47 92 SER A N 1
ATOM 724 C CA . SER A 1 92 ? 9.213 -15.135 6.535 1.00 52.47 92 SER A CA 1
ATOM 725 C C . SER A 1 92 ? 7.930 -15.565 7.252 1.00 52.47 92 SER A C 1
ATOM 727 O O . SER A 1 92 ? 6.823 -15.242 6.837 1.00 52.47 92 SER A O 1
ATOM 729 N N . ALA A 1 93 ? 8.102 -16.154 8.440 1.00 50.41 93 ALA A N 1
ATOM 730 C CA . ALA A 1 93 ? 7.043 -16.629 9.334 1.00 50.41 93 ALA A CA 1
ATOM 731 C C . ALA A 1 93 ? 6.229 -15.533 10.066 1.00 50.41 93 ALA A C 1
ATOM 733 O O . ALA A 1 93 ? 5.318 -15.871 10.818 1.00 50.41 93 ALA A O 1
ATOM 734 N N . ARG A 1 94 ? 6.537 -14.235 9.909 1.00 54.12 94 ARG A N 1
ATOM 735 C CA . ARG A 1 94 ? 5.813 -13.129 10.578 1.00 54.12 94 ARG A CA 1
ATOM 736 C C . ARG A 1 94 ? 5.904 -11.830 9.786 1.00 54.12 94 ARG A C 1
ATOM 738 O O . ARG A 1 94 ? 6.800 -11.024 10.030 1.00 54.12 94 ARG A O 1
ATOM 745 N N . ARG A 1 95 ? 4.985 -11.610 8.848 1.00 67.19 95 ARG A N 1
ATOM 746 C CA . ARG A 1 95 ? 4.944 -10.365 8.072 1.00 67.19 95 ARG A CA 1
ATOM 747 C C . ARG A 1 95 ? 3.777 -9.502 8.477 1.00 67.19 95 ARG A C 1
ATOM 749 O O . ARG A 1 95 ? 2.662 -9.985 8.617 1.00 67.19 95 ARG A O 1
ATOM 756 N N . ARG A 1 96 ? 4.066 -8.216 8.658 1.00 77.06 96 ARG A N 1
ATOM 757 C CA . ARG A 1 96 ? 3.066 -7.177 8.873 1.00 77.06 96 ARG A CA 1
ATOM 758 C C . ARG A 1 96 ? 3.053 -6.269 7.662 1.00 77.06 96 ARG A C 1
ATOM 760 O O . ARG A 1 96 ? 3.887 -5.373 7.538 1.00 77.06 96 ARG A O 1
ATOM 767 N N . TYR A 1 97 ? 2.110 -6.536 6.774 1.00 84.06 97 TYR A N 1
ATOM 768 C CA . TYR A 1 97 ? 1.745 -5.586 5.739 1.00 84.06 97 TYR A CA 1
ATOM 769 C C . TYR A 1 97 ? 1.009 -4.440 6.407 1.00 84.06 97 TYR A C 1
ATOM 771 O O . TYR A 1 97 ? 0.159 -4.671 7.263 1.00 84.06 97 TYR A O 1
ATOM 779 N N . HIS A 1 98 ? 1.366 -3.216 6.061 1.00 88.38 98 HIS A N 1
ATOM 780 C CA . HIS A 1 98 ? 0.749 -2.051 6.659 1.00 88.38 98 HIS A CA 1
ATOM 781 C C . HIS A 1 98 ? 0.792 -0.874 5.693 1.00 88.38 98 HIS A C 1
ATOM 783 O O . HIS A 1 98 ? 1.675 -0.796 4.840 1.00 88.38 98 HIS A O 1
ATOM 789 N N . VAL A 1 99 ? -0.160 0.038 5.857 1.00 89.19 99 VAL A N 1
ATOM 790 C CA . VAL A 1 99 ? -0.171 1.347 5.205 1.00 89.19 99 VAL A CA 1
ATOM 791 C C . VAL A 1 99 ? 0.271 2.368 6.237 1.00 89.19 99 VAL A C 1
ATOM 793 O O . VAL A 1 99 ? -0.386 2.532 7.266 1.00 89.19 99 VAL A O 1
ATOM 796 N N . THR A 1 100 ? 1.390 3.041 5.988 1.00 90.44 100 THR A N 1
ATOM 797 C CA . THR A 1 100 ? 1.864 4.111 6.875 1.00 90.44 100 THR A CA 1
ATOM 798 C C . THR A 1 100 ? 0.998 5.352 6.691 1.00 90.44 100 THR A C 1
ATOM 800 O O . THR A 1 100 ? 0.924 5.887 5.587 1.00 90.44 100 THR A O 1
ATOM 803 N N . LEU A 1 101 ? 0.378 5.815 7.777 1.00 88.94 101 LEU A N 1
ATOM 804 C CA . LEU A 1 101 ? -0.432 7.036 7.824 1.00 88.94 101 LEU A CA 1
ATOM 805 C C . LEU A 1 101 ? 0.390 8.252 8.249 1.00 88.94 101 LEU A C 1
ATOM 807 O O . LEU A 1 101 ? 0.166 9.359 7.769 1.00 88.94 101 LEU A O 1
ATOM 811 N N . TRP A 1 102 ? 1.327 8.035 9.173 1.00 89.62 102 TRP A N 1
ATOM 812 C CA . TRP A 1 102 ? 2.171 9.060 9.779 1.00 89.62 102 TRP A CA 1
ATOM 813 C C . TRP A 1 102 ? 3.511 8.449 10.180 1.00 89.62 102 TRP A C 1
ATOM 815 O O . TRP A 1 102 ? 3.572 7.296 10.608 1.00 89.62 102 TRP A O 1
ATOM 825 N N . HIS A 1 103 ? 4.577 9.236 10.088 1.00 87.56 103 HIS A N 1
ATOM 826 C CA . HIS A 1 103 ? 5.927 8.850 10.496 1.00 87.56 103 HIS A CA 1
ATOM 827 C C . HIS A 1 103 ? 6.638 10.053 11.116 1.00 87.56 103 HIS A C 1
ATOM 829 O O . HIS A 1 103 ? 6.602 11.145 10.543 1.00 87.56 103 HIS A O 1
ATOM 835 N N . SER A 1 104 ? 7.317 9.847 12.246 1.00 84.62 104 SER A N 1
ATOM 836 C CA . SER A 1 104 ? 7.894 10.923 13.068 1.00 84.62 104 SER A CA 1
ATOM 837 C C . SER A 1 104 ? 8.989 11.736 12.379 1.00 84.62 104 SER A C 1
ATOM 839 O O . SER A 1 104 ? 9.239 12.876 12.747 1.00 84.62 104 SER A O 1
ATOM 841 N N . GLN A 1 105 ? 9.648 11.158 11.374 1.00 85.38 105 GLN A N 1
ATOM 842 C CA . GLN A 1 105 ? 10.673 11.852 10.582 1.00 85.38 105 GLN A CA 1
ATOM 843 C C . GLN A 1 105 ? 10.096 12.806 9.530 1.00 85.38 105 GLN A C 1
ATOM 845 O O . GLN A 1 105 ? 10.836 13.627 9.001 1.00 85.38 105 GLN A O 1
ATOM 850 N N . SER A 1 106 ? 8.810 12.679 9.201 1.00 84.25 106 SER A N 1
ATOM 851 C CA . SER A 1 106 ? 8.194 13.388 8.072 1.00 84.25 106 SER A CA 1
ATOM 852 C C . SER A 1 106 ? 7.057 14.310 8.501 1.00 84.25 106 SER A C 1
ATOM 854 O O . SER A 1 106 ? 6.651 15.174 7.733 1.00 84.25 106 SER A O 1
ATOM 856 N N . HIS A 1 107 ? 6.533 14.134 9.713 1.00 86.44 107 HIS A N 1
ATOM 857 C CA . HIS A 1 107 ? 5.293 14.766 10.139 1.00 86.44 107 HIS A CA 1
ATOM 858 C C . HIS A 1 107 ? 5.378 15.243 11.589 1.00 86.44 107 HIS A C 1
ATOM 860 O O . HIS A 1 107 ? 6.038 14.626 12.426 1.00 86.44 107 HIS A O 1
ATOM 866 N N . ALA A 1 108 ? 4.663 16.329 11.880 1.00 85.88 108 ALA A N 1
ATOM 867 C CA . ALA A 1 108 ? 4.571 16.909 13.215 1.00 85.88 108 ALA A CA 1
ATOM 868 C C . ALA A 1 108 ? 3.861 15.956 14.198 1.00 85.88 108 ALA A C 1
ATOM 870 O O . ALA A 1 108 ? 2.990 15.177 13.799 1.00 85.88 108 ALA A O 1
ATOM 871 N N . VAL A 1 109 ? 4.236 15.991 15.481 1.00 82.94 109 VAL A N 1
ATOM 872 C CA . VAL A 1 109 ? 3.739 15.049 16.506 1.00 82.94 109 VAL A CA 1
ATOM 873 C C . VAL A 1 109 ? 2.276 15.295 16.877 1.00 82.94 109 VAL A C 1
ATOM 875 O O . VAL A 1 109 ? 1.575 14.373 17.282 1.00 82.94 109 VAL A O 1
ATOM 878 N N . GLU A 1 110 ? 1.791 16.516 16.694 1.00 83.88 110 GLU A N 1
ATOM 879 C CA . GLU A 1 110 ? 0.413 16.933 16.950 1.00 83.88 110 GLU A CA 1
ATOM 880 C C . GLU A 1 110 ? -0.569 16.135 16.080 1.00 83.88 110 GLU A C 1
ATOM 882 O O . GLU A 1 110 ? -1.601 15.681 16.567 1.00 83.88 110 GLU A O 1
ATOM 887 N N . LEU A 1 111 ? -0.182 15.833 14.836 1.00 84.44 111 LEU A N 1
ATOM 888 C CA . LEU A 1 111 ? -0.971 15.022 13.901 1.00 84.44 111 LEU A CA 1
ATOM 889 C C . LEU A 1 111 ? -1.173 13.581 14.394 1.00 84.44 111 LEU A C 1
ATOM 891 O O . LEU A 1 111 ? -2.154 12.925 14.057 1.00 84.44 111 LEU A O 1
ATOM 895 N N . LEU A 1 112 ? -0.268 13.066 15.233 1.00 81.00 112 LEU A N 1
ATOM 896 C CA . LEU A 1 112 ? -0.436 11.744 15.833 1.00 81.00 112 LEU A CA 1
ATOM 897 C C . LEU A 1 112 ? -1.569 11.726 16.871 1.00 81.00 112 LEU A C 1
ATOM 899 O O . LEU A 1 112 ? -2.197 10.683 17.068 1.00 81.00 112 LEU A O 1
ATOM 903 N N . GLN A 1 113 ? -1.834 12.856 17.535 1.00 77.88 113 GLN A N 1
ATOM 904 C CA . GLN A 1 113 ? -2.939 12.960 18.490 1.00 77.88 113 GLN A CA 1
ATOM 905 C C . GLN A 1 113 ? -4.283 12.831 17.769 1.00 77.88 113 GLN A C 1
ATOM 907 O O . GLN A 1 113 ? -5.134 12.078 18.237 1.00 77.88 113 GLN A O 1
ATOM 912 N N . GLU A 1 114 ? -4.428 13.444 16.591 1.00 82.44 114 GLU A N 1
ATOM 913 C CA . GLU A 1 114 ? -5.611 13.295 15.728 1.00 82.44 114 GLU A CA 1
ATOM 914 C C . GLU A 1 114 ? -5.839 11.824 15.337 1.00 82.44 114 GLU A C 1
ATOM 916 O O . GLU A 1 114 ? -6.948 11.300 15.438 1.00 82.44 114 GLU A O 1
ATOM 921 N N . LEU A 1 115 ? -4.772 11.096 14.984 1.00 79.12 115 LEU A N 1
ATOM 922 C CA . LEU A 1 115 ? -4.869 9.672 14.628 1.00 79.12 115 LEU A CA 1
ATOM 923 C C . LEU A 1 115 ? -5.272 8.767 15.796 1.00 79.12 115 LEU A C 1
ATOM 925 O O . LEU A 1 115 ? -5.781 7.665 15.577 1.00 79.12 115 LEU A O 1
ATOM 929 N N . SER A 1 116 ? -5.055 9.201 17.039 1.00 76.38 116 SER A N 1
ATOM 930 C CA . SER A 1 116 ? -5.371 8.391 18.217 1.00 76.38 116 SER A CA 1
ATOM 931 C C . SER A 1 116 ? -6.874 8.130 18.380 1.00 76.38 116 SER A C 1
ATOM 933 O O . SER A 1 116 ? -7.254 7.087 18.921 1.00 76.38 116 SER A O 1
ATOM 935 N N . GLU A 1 117 ? -7.723 9.008 17.834 1.00 76.12 117 GLU A N 1
ATOM 936 C CA . GLU A 1 117 ? -9.185 8.869 17.830 1.00 76.12 117 GLU A CA 1
ATOM 937 C C . GLU A 1 117 ? -9.663 7.682 16.979 1.00 76.12 117 GLU A C 1
ATOM 939 O O . GLU A 1 117 ? -10.722 7.105 17.231 1.00 76.12 117 GLU A O 1
ATOM 944 N N . PHE A 1 118 ? -8.846 7.254 16.014 1.00 74.44 118 PHE A N 1
ATOM 945 C CA . PHE A 1 118 ? -9.145 6.166 15.082 1.00 74.44 118 PHE A CA 1
ATOM 946 C C . PHE A 1 118 ? -8.629 4.808 15.572 1.00 74.44 118 PHE A C 1
ATOM 948 O O . PHE A 1 118 ? -8.703 3.800 14.862 1.00 74.44 118 PHE A O 1
ATOM 955 N N . LYS A 1 119 ? -8.110 4.739 16.803 1.00 69.50 119 LYS A N 1
ATOM 956 C CA . LYS A 1 119 ? -7.548 3.508 17.355 1.00 69.50 119 LYS A CA 1
ATOM 957 C C . LYS A 1 119 ? -8.598 2.397 17.433 1.00 69.50 119 LYS A C 1
ATOM 959 O O . LYS A 1 119 ? -9.599 2.499 18.136 1.00 69.50 119 LYS A O 1
ATOM 964 N N . GLY A 1 120 ? -8.324 1.294 16.736 1.00 67.31 120 GLY A N 1
ATOM 965 C CA . GLY A 1 120 ? -9.225 0.142 16.644 1.00 67.31 120 GLY A CA 1
ATOM 966 C C . GLY A 1 120 ? -10.373 0.306 15.641 1.00 67.31 120 GLY A C 1
ATOM 967 O O . GLY A 1 120 ? -11.204 -0.596 15.545 1.00 67.31 120 GLY A O 1
ATOM 968 N N . ALA A 1 121 ? -10.428 1.412 14.889 1.00 69.12 121 ALA A N 1
ATOM 969 C CA . ALA A 1 121 ? -11.350 1.546 13.769 1.00 69.12 121 ALA A CA 1
ATOM 970 C C . ALA A 1 121 ? -10.908 0.637 12.612 1.00 69.12 121 ALA A C 1
ATOM 972 O O . ALA A 1 121 ? -9.726 0.585 12.264 1.00 69.12 121 ALA A O 1
ATOM 973 N N . ALA A 1 122 ? -11.862 -0.068 12.006 1.00 70.81 122 ALA A N 1
ATOM 974 C CA . ALA A 1 122 ? -11.626 -0.781 10.756 1.00 70.81 122 ALA A CA 1
ATOM 975 C C . ALA A 1 122 ? -11.527 0.238 9.614 1.00 70.81 122 ALA A C 1
ATOM 977 O O . ALA A 1 122 ? -12.312 1.179 9.577 1.00 70.81 122 ALA A O 1
ATOM 978 N N . GLN A 1 123 ? -10.592 0.069 8.686 1.00 75.44 123 GLN A N 1
ATOM 979 C CA . 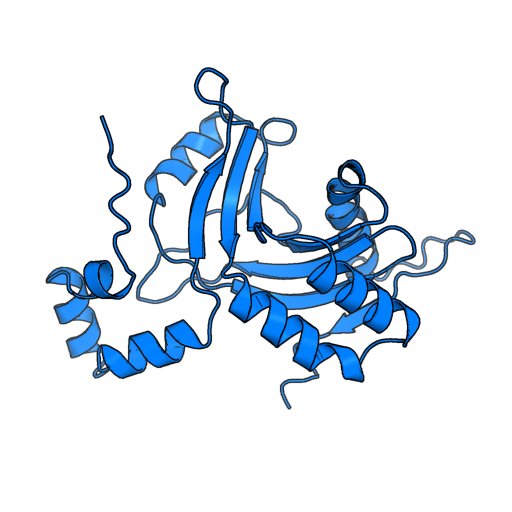GLN A 1 123 ? -10.418 0.961 7.542 1.00 75.44 123 GLN A CA 1
ATOM 980 C C . GLN A 1 123 ? -10.588 0.158 6.257 1.00 75.44 123 GLN A C 1
ATOM 982 O O . GLN A 1 123 ? -10.234 -1.019 6.203 1.00 75.44 123 GLN A O 1
ATOM 987 N N . VAL A 1 124 ? -11.154 0.784 5.227 1.00 75.38 124 VAL A N 1
ATOM 988 C CA . VAL A 1 124 ? -11.264 0.158 3.908 1.00 75.38 124 VAL A CA 1
ATOM 989 C C . VAL A 1 124 ? -10.119 0.652 3.049 1.00 75.38 124 VAL A C 1
ATOM 991 O O . VAL A 1 124 ? -9.934 1.855 2.877 1.00 75.38 124 VAL A O 1
ATOM 994 N N . ILE A 1 125 ? -9.364 -0.296 2.505 1.00 80.56 125 ILE A N 1
ATOM 995 C CA . ILE A 1 125 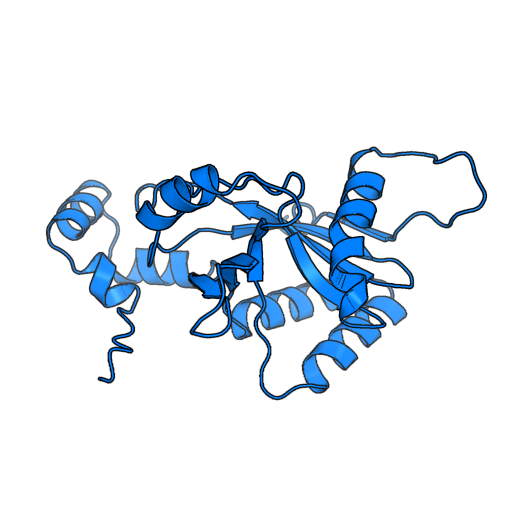? -8.232 -0.035 1.626 1.00 80.56 125 ILE A CA 1
ATOM 996 C C . ILE A 1 125 ? -8.564 -0.567 0.240 1.00 80.56 125 ILE A C 1
ATOM 998 O O . ILE A 1 125 ? -8.862 -1.750 0.085 1.00 80.56 125 ILE A O 1
ATOM 1002 N N . SER A 1 126 ? -8.496 0.307 -0.758 1.00 81.88 126 SER A N 1
ATOM 1003 C CA . SER A 1 126 ? -8.670 -0.048 -2.164 1.00 81.88 126 SER A CA 1
ATOM 1004 C C . SER A 1 126 ? -7.309 -0.030 -2.867 1.00 81.88 126 SER A C 1
ATOM 1006 O O . SER A 1 126 ? -6.675 1.028 -2.916 1.00 81.88 126 SER A O 1
ATOM 1008 N N . PRO A 1 127 ? -6.826 -1.179 -3.376 1.00 85.06 127 PRO A N 1
ATOM 1009 C CA . PRO A 1 127 ? -5.655 -1.234 -4.247 1.00 85.06 127 PRO A CA 1
ATOM 1010 C C . PRO A 1 127 ? -5.875 -0.397 -5.508 1.00 85.06 127 PRO A C 1
ATOM 1012 O O . PRO A 1 127 ? -6.966 -0.423 -6.073 1.00 85.06 127 PRO A O 1
ATOM 1015 N N . ALA A 1 128 ? -4.849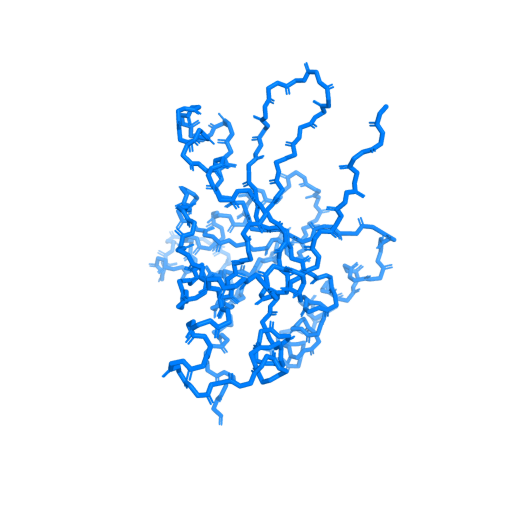 0.334 -5.942 1.00 84.25 128 ALA A N 1
ATOM 1016 C CA . ALA A 1 128 ? -4.923 1.173 -7.136 1.00 84.25 128 ALA A CA 1
ATOM 1017 C C . ALA A 1 128 ? -3.860 0.782 -8.166 1.00 84.25 128 ALA A C 1
ATOM 1019 O O . ALA A 1 128 ? -4.198 0.322 -9.248 1.00 84.25 128 ALA A O 1
ATOM 1020 N N . LEU A 1 129 ? -2.582 0.917 -7.813 1.00 86.56 129 LEU A N 1
ATOM 1021 C CA . LEU A 1 129 ? -1.473 0.765 -8.754 1.00 86.56 129 LEU A CA 1
ATOM 1022 C C . LEU A 1 129 ? -0.393 -0.127 -8.149 1.00 86.56 129 LEU A C 1
ATOM 1024 O O . LEU A 1 129 ? 0.085 0.150 -7.048 1.00 86.56 129 LEU A O 1
ATOM 1028 N N . LEU A 1 130 ? 0.019 -1.171 -8.862 1.00 88.00 130 LEU A N 1
ATOM 1029 C CA . LEU A 1 130 ? 1.234 -1.910 -8.538 1.00 88.00 130 LEU A CA 1
ATOM 1030 C C . LEU A 1 130 ? 2.407 -1.260 -9.275 1.00 88.00 130 LEU A C 1
ATOM 1032 O O . LEU A 1 130 ? 2.352 -1.086 -10.490 1.00 88.00 130 LEU A O 1
ATOM 1036 N N . VAL A 1 131 ? 3.465 -0.921 -8.544 1.00 91.56 131 VAL A N 1
ATOM 1037 C CA . VAL A 1 131 ? 4.690 -0.341 -9.099 1.00 91.56 131 VAL A CA 1
ATOM 1038 C C . VAL A 1 131 ? 5.895 -1.183 -8.712 1.00 91.56 131 VAL A C 1
ATOM 1040 O O . VAL A 1 131 ? 5.972 -1.695 -7.591 1.00 91.56 131 VAL A O 1
ATOM 1043 N N . ALA A 1 132 ? 6.831 -1.347 -9.639 1.00 91.31 132 ALA A N 1
ATOM 1044 C CA . ALA A 1 132 ? 8.022 -2.148 -9.413 1.00 91.31 132 ALA A CA 1
ATOM 1045 C C . ALA A 1 132 ? 9.228 -1.607 -10.176 1.00 91.31 132 ALA A C 1
ATOM 1047 O O . ALA A 1 132 ? 9.127 -1.211 -11.334 1.00 91.31 132 ALA A O 1
ATOM 1048 N N . ASP A 1 133 ? 10.388 -1.679 -9.543 1.00 89.69 133 ASP A N 1
ATOM 1049 C CA . ASP A 1 133 ? 11.689 -1.492 -10.175 1.00 89.69 133 ASP A CA 1
ATOM 1050 C C . ASP A 1 133 ? 12.648 -2.600 -9.714 1.00 89.69 133 ASP A C 1
ATOM 1052 O O . ASP A 1 133 ? 12.207 -3.660 -9.267 1.00 89.69 133 ASP A O 1
ATOM 1056 N N . GLU A 1 134 ? 13.960 -2.414 -9.845 1.00 88.12 134 GLU A N 1
ATOM 1057 C CA . GLU A 1 134 ? 14.949 -3.392 -9.378 1.00 88.12 134 GLU A CA 1
ATOM 1058 C C . GLU A 1 134 ? 15.091 -3.450 -7.842 1.00 88.12 134 GLU A C 1
ATOM 1060 O O . GLU A 1 134 ? 15.506 -4.482 -7.306 1.00 88.12 134 GLU A O 1
ATOM 1065 N N . TYR A 1 135 ? 14.704 -2.395 -7.117 1.00 88.31 135 TYR A N 1
ATOM 1066 C CA . TYR A 1 135 ? 14.927 -2.253 -5.676 1.00 88.31 135 TYR A CA 1
ATOM 1067 C C . TYR A 1 135 ? 13.701 -2.579 -4.827 1.00 88.31 135 TYR A C 1
ATOM 1069 O O . TYR A 1 135 ? 13.851 -3.051 -3.692 1.00 88.31 135 TYR A O 1
ATOM 1077 N N . CYS A 1 136 ? 12.501 -2.316 -5.341 1.00 90.75 136 CYS A N 1
ATOM 1078 C CA . CYS A 1 136 ? 11.262 -2.347 -4.588 1.00 90.75 136 CYS A CA 1
ATOM 1079 C C . CYS A 1 136 ? 10.058 -2.745 -5.451 1.00 90.75 136 CYS A C 1
ATOM 1081 O O . CYS A 1 136 ? 9.984 -2.482 -6.647 1.00 90.75 136 CYS A O 1
ATOM 1083 N N . ILE A 1 137 ? 9.084 -3.383 -4.802 1.00 91.94 137 ILE A N 1
ATOM 1084 C CA . ILE A 1 137 ? 7.732 -3.560 -5.323 1.00 91.94 137 ILE A CA 1
ATOM 1085 C C . ILE A 1 137 ? 6.783 -2.962 -4.292 1.00 91.94 137 ILE A C 1
ATOM 1087 O O . ILE A 1 137 ? 6.797 -3.363 -3.122 1.00 91.94 137 ILE A O 1
ATOM 1091 N N . ALA A 1 138 ? 5.956 -2.016 -4.720 1.00 92.62 138 ALA A N 1
ATOM 1092 C CA . ALA A 1 138 ? 4.989 -1.341 -3.873 1.00 92.62 138 ALA A CA 1
ATOM 1093 C C . ALA A 1 138 ? 3.597 -1.368 -4.500 1.00 92.62 138 ALA A C 1
ATOM 1095 O O . ALA A 1 138 ? 3.423 -1.341 -5.715 1.00 92.62 138 ALA A O 1
ATOM 1096 N N . LEU A 1 139 ? 2.594 -1.417 -3.636 1.00 91.19 139 LEU A N 1
ATOM 1097 C CA . LEU A 1 139 ? 1.196 -1.320 -4.005 1.00 91.19 139 LEU A CA 1
ATOM 1098 C C . LEU A 1 139 ? 0.657 0.012 -3.501 1.00 91.19 139 LEU A C 1
ATOM 1100 O O . LEU A 1 139 ? 0.491 0.186 -2.294 1.00 91.19 139 LEU A O 1
ATOM 1104 N N . SER A 1 140 ? 0.376 0.937 -4.411 1.00 91.25 140 SER A N 1
ATOM 1105 C CA . SER A 1 140 ? -0.369 2.152 -4.102 1.00 91.25 140 SER A CA 1
ATOM 1106 C C . SER A 1 140 ? -1.809 1.800 -3.744 1.00 91.25 140 SER A C 1
ATOM 1108 O O . SER A 1 140 ? -2.444 0.949 -4.381 1.00 91.25 140 SER A O 1
ATOM 1110 N N . VAL A 1 141 ? -2.326 2.464 -2.715 1.00 88.31 141 VAL A N 1
ATOM 1111 C CA . VAL A 1 141 ? -3.670 2.226 -2.203 1.00 88.31 141 VAL A CA 1
ATOM 1112 C C . VAL A 1 141 ? -4.399 3.528 -1.902 1.00 88.31 141 VAL A C 1
ATOM 1114 O O . VAL A 1 141 ? -3.799 4.574 -1.666 1.00 88.31 141 VAL A O 1
ATOM 1117 N N . ARG A 1 142 ? -5.726 3.447 -1.843 1.00 85.88 142 ARG A N 1
ATOM 1118 C CA . ARG A 1 142 ? -6.599 4.513 -1.353 1.00 85.88 142 ARG A CA 1
ATOM 1119 C C . ARG A 1 142 ? -7.212 4.095 -0.023 1.00 85.88 142 ARG A C 1
ATOM 1121 O O . ARG A 1 142 ? -7.727 2.984 0.097 1.00 85.88 142 ARG A O 1
ATOM 1128 N N . VAL A 1 143 ? -7.175 4.995 0.956 1.00 82.44 143 VAL A N 1
ATOM 1129 C CA . VAL A 1 143 ? -7.911 4.850 2.218 1.00 82.44 143 VAL A CA 1
ATOM 1130 C C . VAL A 1 143 ? -9.311 5.415 1.998 1.00 82.44 143 VAL A C 1
ATOM 1132 O O . VAL A 1 143 ? -9.462 6.601 1.712 1.00 82.44 143 VAL A O 1
ATOM 1135 N N . LEU A 1 144 ? -10.328 4.563 2.070 1.00 77.19 144 LEU A N 1
ATOM 1136 C CA . LEU A 1 144 ? -11.714 4.929 1.788 1.00 77.19 144 LEU A CA 1
ATOM 1137 C C . LEU A 1 144 ? -12.505 5.136 3.085 1.00 77.19 144 LEU A C 1
ATOM 1139 O O . LEU A 1 144 ? -12.329 4.394 4.052 1.00 77.19 144 LEU A O 1
ATOM 1143 N N . SER A 1 145 ? -13.436 6.095 3.076 1.00 68.56 145 SER A N 1
ATOM 1144 C CA . SER A 1 145 ? -14.540 6.122 4.043 1.00 68.56 145 SER A CA 1
ATOM 1145 C C . SER A 1 145 ? -15.566 5.057 3.696 1.00 68.56 145 SER A C 1
ATOM 1147 O O . SER A 1 145 ? -15.795 4.732 2.530 1.00 68.56 145 SER A O 1
ATOM 1149 N N . ASN A 1 146 ? -16.283 4.583 4.709 1.00 62.50 146 ASN A N 1
ATOM 1150 C CA . ASN A 1 146 ? -17.577 3.955 4.489 1.00 62.50 146 ASN A CA 1
ATOM 1151 C C . ASN A 1 146 ? -18.571 4.388 5.576 1.00 62.50 146 ASN A C 1
ATOM 1153 O O . ASN A 1 146 ? -18.208 5.048 6.548 1.00 62.50 146 ASN A O 1
ATOM 1157 N N . ALA A 1 147 ? -19.842 4.008 5.425 1.00 54.19 147 ALA A N 1
ATOM 1158 C CA . ALA A 1 147 ? -20.899 4.348 6.385 1.00 54.19 147 ALA A CA 1
ATOM 1159 C C . ALA A 1 147 ? -20.622 3.848 7.822 1.00 54.19 147 ALA A C 1
ATOM 1161 O O . ALA A 1 147 ? -21.250 4.306 8.773 1.00 54.19 147 ALA A O 1
ATOM 1162 N N . LEU A 1 148 ? -19.689 2.906 7.977 1.00 52.56 148 LEU A N 1
ATOM 1163 C CA . LEU A 1 148 ? -19.334 2.239 9.223 1.00 52.56 148 LEU A CA 1
ATOM 1164 C C . LEU A 1 148 ? -17.964 2.686 9.756 1.00 52.56 148 LEU A C 1
ATOM 1166 O O . LEU A 1 148 ? -17.559 2.221 10.811 1.00 52.56 148 LEU A O 1
ATOM 1170 N N . SER A 1 149 ? -17.230 3.563 9.071 1.00 58.34 149 SER A N 1
ATOM 1171 C CA . SER A 1 149 ? -15.924 4.021 9.532 1.00 58.34 149 SER A CA 1
ATOM 1172 C C . SER A 1 149 ? -15.555 5.366 8.907 1.00 58.34 149 SER A C 1
ATOM 1174 O O . SER A 1 149 ? -15.476 5.464 7.676 1.00 58.34 149 SER A O 1
ATOM 1176 N N . PRO A 1 150 ? -15.332 6.413 9.725 1.00 66.31 150 PRO A N 1
ATOM 1177 C CA . PRO A 1 150 ? -14.803 7.669 9.217 1.00 66.31 150 PRO A CA 1
ATOM 1178 C C . PRO A 1 150 ? -13.410 7.433 8.622 1.00 66.31 150 PRO A C 1
ATOM 1180 O O . PRO A 1 150 ? -12.623 6.654 9.169 1.00 66.31 150 PRO A O 1
ATOM 1183 N N . THR A 1 151 ? -13.111 8.110 7.507 1.00 73.06 151 THR A N 1
ATOM 1184 C CA . THR A 1 151 ? -11.782 8.052 6.887 1.00 73.06 151 THR A CA 1
ATOM 1185 C C . THR A 1 151 ? -10.745 8.486 7.909 1.00 73.06 151 THR A C 1
ATOM 1187 O O . THR A 1 151 ? -10.807 9.613 8.403 1.00 73.06 151 THR A O 1
ATOM 1190 N N . VAL A 1 152 ? -9.787 7.611 8.213 1.00 81.50 152 VAL A N 1
ATOM 1191 C CA . VAL A 1 152 ? -8.621 8.029 8.987 1.00 81.50 152 VAL A CA 1
ATOM 1192 C C . VAL A 1 152 ? -7.764 8.976 8.138 1.00 81.50 152 VAL A C 1
ATOM 1194 O O . VAL A 1 152 ? -7.494 8.662 6.973 1.00 81.50 152 VAL A O 1
ATOM 1197 N N . PRO A 1 153 ? -7.326 10.127 8.677 1.00 85.81 153 PRO A N 1
ATOM 1198 C CA . PRO A 1 153 ? -6.372 10.982 7.990 1.00 85.81 153 PRO A CA 1
ATOM 1199 C C . PRO A 1 153 ? -5.121 10.192 7.590 1.00 85.81 153 PRO A C 1
ATOM 1201 O O . PRO A 1 153 ? -4.569 9.422 8.378 1.00 85.81 153 PRO A O 1
ATOM 1204 N N . CYS A 1 154 ? -4.668 10.379 6.355 1.00 88.50 154 CYS A N 1
ATOM 1205 C CA . CYS A 1 154 ? -3.393 9.856 5.888 1.00 88.50 154 CYS A CA 1
ATOM 1206 C C . CYS A 1 154 ? -2.507 11.044 5.530 1.00 88.50 154 CYS A C 1
ATOM 1208 O O . CYS A 1 154 ? -2.806 11.774 4.588 1.00 88.50 154 CYS A O 1
ATOM 1210 N N . TYR A 1 155 ? -1.446 11.252 6.304 1.00 89.00 155 TYR A N 1
ATOM 1211 C CA . TYR A 1 155 ? -0.500 12.343 6.066 1.00 89.00 155 TYR A CA 1
ATOM 1212 C C . TYR A 1 155 ? 0.615 11.925 5.110 1.00 89.00 155 TYR A C 1
ATOM 1214 O O . TYR A 1 155 ? 1.260 12.776 4.506 1.00 89.00 155 TYR A O 1
ATOM 1222 N N . ASN A 1 156 ? 0.807 10.618 4.915 1.00 86.81 156 ASN A N 1
ATOM 1223 C CA . ASN A 1 156 ? 1.654 10.125 3.845 1.00 86.81 156 ASN A CA 1
ATOM 1224 C C . ASN A 1 156 ? 1.025 10.454 2.479 1.00 86.81 156 ASN A C 1
ATOM 1226 O O . ASN A 1 156 ? -0.043 9.941 2.144 1.00 86.81 156 ASN A O 1
ATOM 1230 N N . GLN A 1 157 ? 1.719 11.280 1.692 1.00 86.62 157 GLN A N 1
ATOM 1231 C CA . GLN A 1 157 ? 1.283 11.747 0.373 1.00 86.62 157 GLN A CA 1
ATOM 1232 C C . GLN A 1 157 ? 0.987 10.601 -0.602 1.00 86.62 157 GLN A C 1
ATOM 1234 O O . GLN A 1 157 ? 0.082 10.717 -1.427 1.00 86.62 157 GLN A O 1
ATOM 1239 N N . PHE A 1 158 ? 1.712 9.485 -0.481 1.00 89.12 158 PHE A N 1
ATOM 1240 C CA . PHE A 1 158 ? 1.537 8.303 -1.320 1.00 89.12 158 PHE A CA 1
ATOM 1241 C C . PHE A 1 158 ? 1.215 7.090 -0.438 1.00 89.12 158 PHE A C 1
ATOM 1243 O O . PHE A 1 158 ? 2.121 6.344 -0.064 1.00 89.12 158 PHE A O 1
ATOM 1250 N N . PRO A 1 159 ? -0.056 6.867 -0.053 1.00 90.44 159 PRO A N 1
ATOM 1251 C CA . PRO A 1 159 ? -0.430 5.716 0.760 1.00 90.44 159 PRO A CA 1
ATOM 1252 C C . PRO A 1 159 ? -0.140 4.420 -0.001 1.00 90.44 159 PRO A C 1
ATOM 1254 O O . PRO A 1 159 ? -0.582 4.234 -1.137 1.00 90.44 159 PRO A O 1
ATOM 1257 N N . HIS A 1 160 ? 0.619 3.517 0.616 1.00 92.56 160 HIS A N 1
ATOM 1258 C CA . HIS A 1 160 ? 1.078 2.308 -0.054 1.00 92.56 160 HIS A CA 1
ATOM 1259 C C . HIS A 1 160 ? 1.366 1.164 0.913 1.00 92.56 160 HIS A C 1
ATOM 1261 O O . HIS A 1 160 ? 1.476 1.356 2.124 1.00 92.56 160 HIS A O 1
ATOM 1267 N N . VAL A 1 161 ? 1.533 -0.023 0.336 1.00 90.94 161 VAL A N 1
ATOM 1268 C CA . VAL A 1 161 ? 2.043 -1.228 0.987 1.00 90.94 161 VAL A CA 1
ATOM 1269 C C . VAL A 1 161 ? 3.328 -1.631 0.281 1.00 90.94 161 VAL A C 1
ATOM 1271 O O . VAL A 1 161 ? 3.318 -1.894 -0.920 1.00 90.94 161 VAL A O 1
ATOM 1274 N N . THR A 1 162 ? 4.437 -1.717 1.008 1.00 91.56 162 THR A N 1
ATOM 1275 C CA . THR A 1 162 ? 5.665 -2.302 0.459 1.00 91.56 162 THR A CA 1
ATOM 1276 C C . THR A 1 162 ? 5.508 -3.820 0.398 1.00 91.56 162 THR A C 1
ATOM 1278 O O . THR A 1 162 ? 5.349 -4.479 1.428 1.00 91.56 162 THR A O 1
ATOM 1281 N N . LEU A 1 163 ? 5.535 -4.374 -0.815 1.00 88.69 163 LEU A N 1
ATOM 1282 C CA . LEU A 1 163 ? 5.349 -5.800 -1.080 1.00 88.69 163 LEU A CA 1
ATOM 1283 C C . LEU A 1 163 ? 6.658 -6.542 -1.283 1.00 88.69 163 LEU A C 1
ATOM 1285 O O . LEU A 1 163 ? 6.662 -7.750 -1.150 1.00 88.69 163 LEU A O 1
ATOM 1289 N N . TRP A 1 164 ? 7.748 -5.872 -1.636 1.00 90.62 164 TRP A N 1
ATOM 1290 C CA . TRP A 1 164 ? 9.079 -6.470 -1.687 1.00 90.62 164 TRP A CA 1
ATOM 1291 C C . TRP A 1 164 ? 10.124 -5.359 -1.699 1.00 90.62 164 T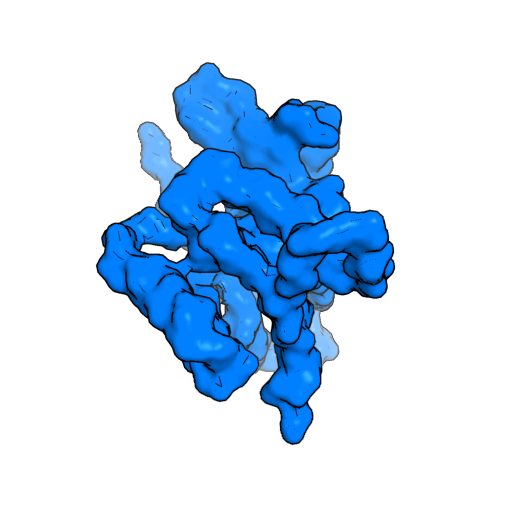RP A C 1
ATOM 1293 O O . TRP A 1 164 ? 9.876 -4.257 -2.186 1.00 90.62 164 TRP A O 1
ATOM 1303 N N . CYS A 1 165 ? 11.299 -5.643 -1.158 1.00 88.31 165 CYS A N 1
ATOM 1304 C CA . CYS A 1 165 ? 12.467 -4.788 -1.298 1.00 88.31 165 CYS A CA 1
ATOM 1305 C C . CYS A 1 165 ? 13.733 -5.638 -1.215 1.00 88.31 165 CYS A C 1
ATOM 1307 O O . CYS A 1 165 ? 13.767 -6.628 -0.480 1.00 88.31 165 CYS A O 1
ATOM 1309 N N . VAL A 1 166 ? 14.785 -5.231 -1.929 1.00 86.38 166 VAL A N 1
ATOM 1310 C CA . VAL A 1 166 ? 16.098 -5.902 -1.872 1.00 86.38 166 VAL A CA 1
ATOM 1311 C C . VAL A 1 166 ? 16.651 -5.895 -0.443 1.00 86.38 166 VAL A C 1
ATOM 1313 O O . VAL A 1 166 ? 17.289 -6.855 -0.009 1.00 86.38 166 VAL A O 1
ATOM 1316 N N . LYS A 1 167 ? 16.404 -4.810 0.303 1.00 84.00 167 LYS A N 1
ATOM 1317 C CA . LYS A 1 167 ? 16.792 -4.650 1.709 1.00 84.00 167 LYS A CA 1
ATOM 1318 C C . LYS A 1 167 ? 15.683 -3.950 2.504 1.00 84.00 167 LYS A C 1
ATOM 1320 O O . LYS A 1 167 ? 15.038 -3.059 1.955 1.00 84.00 167 LYS A O 1
ATOM 1325 N N . PRO A 1 168 ? 15.489 -4.272 3.799 1.00 77.44 168 PRO A N 1
ATOM 1326 C CA . PRO A 1 168 ? 14.422 -3.677 4.612 1.00 77.44 168 PRO A CA 1
ATOM 1327 C C . PRO A 1 168 ? 14.438 -2.141 4.706 1.00 77.44 168 PRO A C 1
ATOM 1329 O O . PRO A 1 168 ? 13.389 -1.519 4.841 1.00 77.44 168 PRO A O 1
ATOM 1332 N N . ASP A 1 169 ? 15.611 -1.514 4.641 1.00 79.69 169 ASP A N 1
ATOM 1333 C CA . ASP A 1 169 ? 15.789 -0.057 4.691 1.00 79.69 169 ASP A CA 1
ATOM 1334 C C . ASP A 1 169 ? 15.381 0.660 3.393 1.00 79.69 169 ASP A C 1
ATOM 1336 O O . ASP A 1 169 ? 15.202 1.880 3.397 1.00 79.69 169 ASP A O 1
ATOM 1340 N N . MET A 1 170 ? 15.166 -0.091 2.311 1.00 84.38 170 MET A N 1
ATOM 1341 C CA . MET A 1 170 ? 14.686 0.421 1.027 1.00 84.38 170 MET A CA 1
ATOM 1342 C C . MET A 1 170 ? 13.162 0.562 0.971 1.00 84.38 170 MET A C 1
ATOM 1344 O O . MET A 1 170 ? 12.646 1.074 -0.011 1.00 84.38 170 MET A O 1
ATOM 1348 N N . ALA A 1 171 ? 12.413 0.199 2.020 1.00 83.56 171 ALA A N 1
ATOM 1349 C CA . ALA A 1 171 ? 10.958 0.386 2.035 1.00 83.56 171 ALA A CA 1
ATOM 1350 C C . ALA A 1 171 ? 10.539 1.854 1.811 1.00 83.56 171 ALA A C 1
ATOM 1352 O O . ALA A 1 171 ? 9.523 2.111 1.170 1.00 83.56 171 ALA A O 1
ATOM 1353 N N . LYS A 1 172 ? 11.362 2.821 2.251 1.00 84.94 172 LYS A N 1
ATOM 1354 C CA . LYS A 1 172 ? 11.150 4.260 2.002 1.00 84.94 172 LYS A CA 1
ATOM 1355 C C . LYS A 1 172 ? 11.137 4.629 0.511 1.00 84.94 172 LYS A C 1
ATOM 1357 O O . LYS A 1 172 ? 10.481 5.599 0.146 1.00 84.94 172 LYS A O 1
ATOM 1362 N N . HIS A 1 173 ? 11.816 3.841 -0.327 1.00 87.50 173 HIS A N 1
ATOM 1363 C CA . HIS A 1 173 ? 11.882 4.041 -1.774 1.00 87.50 173 HIS A CA 1
ATOM 1364 C C . HIS A 1 173 ? 10.516 3.847 -2.446 1.00 87.50 173 HIS A C 1
ATOM 1366 O O . HIS A 1 173 ? 10.265 4.413 -3.501 1.00 87.50 173 HIS A O 1
ATOM 1372 N N . SER A 1 174 ? 9.586 3.135 -1.798 1.00 89.38 174 SER A N 1
ATOM 1373 C CA . SER A 1 174 ? 8.208 2.979 -2.283 1.00 89.38 174 SER A CA 1
ATOM 1374 C C . SER A 1 174 ? 7.526 4.325 -2.571 1.00 89.38 174 SER A C 1
ATOM 1376 O O . SER A 1 174 ? 6.768 4.421 -3.529 1.00 89.38 174 SER A O 1
ATOM 1378 N N . ASN A 1 175 ? 7.794 5.369 -1.771 1.00 87.69 175 ASN A N 1
ATOM 1379 C CA . ASN A 1 175 ? 7.226 6.702 -2.002 1.00 87.69 175 ASN A CA 1
ATOM 1380 C C . ASN A 1 175 ? 7.773 7.337 -3.287 1.00 87.69 175 ASN A C 1
ATOM 1382 O O . ASN A 1 175 ? 6.989 7.786 -4.115 1.00 87.69 175 ASN A O 1
ATOM 1386 N N . GLU A 1 176 ? 9.097 7.328 -3.459 1.00 87.88 176 GLU A N 1
ATOM 1387 C CA . GLU A 1 176 ? 9.782 7.871 -4.644 1.00 87.88 176 GLU A CA 1
ATOM 1388 C C . GLU A 1 176 ? 9.341 7.131 -5.916 1.00 87.88 176 GLU A C 1
ATOM 1390 O O . GLU A 1 176 ? 9.069 7.741 -6.948 1.00 87.88 176 GLU A O 1
ATOM 1395 N N . LEU A 1 177 ? 9.204 5.806 -5.817 1.00 88.00 177 LEU A N 1
ATOM 1396 C CA . LEU A 1 177 ? 8.765 4.940 -6.904 1.00 88.00 177 LEU A CA 1
ATOM 1397 C C . LEU A 1 177 ? 7.328 5.252 -7.350 1.00 88.00 177 LEU A C 1
ATOM 1399 O O . LEU A 1 177 ? 7.050 5.340 -8.547 1.00 88.00 177 LEU A O 1
ATOM 1403 N N . ILE A 1 178 ? 6.409 5.437 -6.397 1.00 88.44 178 ILE A N 1
ATOM 1404 C CA . ILE A 1 178 ? 5.012 5.784 -6.694 1.00 88.44 178 ILE A CA 1
ATOM 1405 C C . ILE A 1 178 ? 4.915 7.207 -7.242 1.00 88.44 178 ILE A C 1
ATOM 1407 O O . ILE A 1 178 ? 4.175 7.435 -8.195 1.00 88.44 178 ILE A O 1
ATOM 1411 N N . GLU A 1 179 ? 5.666 8.152 -6.681 1.00 87.50 179 GLU A N 1
ATOM 1412 C CA . GLU A 1 179 ? 5.721 9.526 -7.180 1.00 87.50 179 GLU A CA 1
ATOM 1413 C C . GLU A 1 179 ? 6.163 9.565 -8.648 1.00 87.50 179 GLU A C 1
ATOM 1415 O O . GLU A 1 179 ? 5.484 10.173 -9.477 1.00 87.50 179 GLU A O 1
ATOM 1420 N N . ALA A 1 180 ? 7.235 8.842 -8.990 1.00 84.19 180 ALA A N 1
ATOM 1421 C CA . ALA A 1 180 ? 7.722 8.732 -10.362 1.00 84.19 180 ALA A CA 1
ATOM 1422 C C . ALA A 1 180 ? 6.679 8.111 -11.308 1.00 84.19 180 ALA A C 1
ATOM 1424 O O . ALA A 1 180 ? 6.495 8.595 -12.427 1.00 84.19 180 ALA A O 1
ATOM 1425 N N . ALA A 1 181 ? 5.966 7.074 -10.857 1.00 84.00 181 ALA A N 1
ATOM 1426 C CA . ALA A 1 181 ? 4.907 6.434 -11.635 1.00 84.00 181 ALA A CA 1
ATOM 1427 C C . ALA A 1 181 ? 3.703 7.366 -11.878 1.00 84.00 181 ALA A C 1
ATOM 1429 O O . ALA A 1 181 ? 3.177 7.414 -12.989 1.00 84.00 181 ALA A O 1
ATOM 1430 N N . VAL A 1 182 ? 3.280 8.132 -10.864 1.00 81.38 182 VAL A N 1
ATOM 1431 C CA . VAL A 1 182 ? 2.125 9.048 -10.946 1.00 81.38 182 VAL A CA 1
ATOM 1432 C C . VAL A 1 182 ? 2.444 10.308 -11.748 1.00 81.38 182 VAL A C 1
ATOM 1434 O O . VAL A 1 182 ? 1.585 10.803 -12.475 1.00 81.38 182 VAL A O 1
ATOM 1437 N N . ALA A 1 183 ? 3.671 10.826 -11.657 1.00 76.69 183 ALA A N 1
ATOM 1438 C CA . ALA A 1 183 ? 4.094 12.009 -12.403 1.00 76.69 183 ALA A CA 1
ATOM 1439 C C . ALA A 1 183 ? 4.140 11.786 -13.930 1.00 76.69 183 ALA A C 1
ATOM 1441 O O . ALA A 1 183 ? 4.312 12.748 -14.678 1.00 76.69 183 ALA A O 1
ATOM 1442 N N . GLY A 1 184 ? 4.002 10.539 -14.405 1.00 62.97 184 GLY A N 1
ATOM 1443 C CA . GLY A 1 184 ? 4.025 10.193 -15.831 1.00 62.97 184 GLY A CA 1
ATOM 1444 C C . GLY A 1 184 ? 5.344 10.552 -16.526 1.00 62.97 184 GLY A C 1
ATOM 1445 O O . GLY A 1 184 ? 5.387 10.680 -17.749 1.00 62.97 184 GLY A O 1
ATOM 1446 N N . GLY A 1 185 ? 6.406 10.773 -15.748 1.00 52.72 185 GLY A N 1
ATOM 1447 C CA . GLY A 1 185 ? 7.593 11.479 -16.197 1.00 52.72 185 GLY A CA 1
ATOM 1448 C C . GLY A 1 185 ? 8.521 10.618 -17.044 1.00 52.72 185 GLY A C 1
ATOM 1449 O O . GLY A 1 185 ? 9.132 9.672 -16.550 1.00 52.72 185 GLY A O 1
ATOM 1450 N N . ASP A 1 186 ? 8.737 11.049 -18.289 1.00 47.62 186 ASP A N 1
ATOM 1451 C CA . ASP A 1 186 ? 10.091 11.085 -18.845 1.00 47.62 186 ASP A CA 1
ATOM 1452 C C . ASP A 1 186 ? 10.958 11.926 -17.899 1.00 47.62 186 ASP A C 1
ATOM 1454 O O . ASP A 1 186 ? 11.133 13.134 -18.070 1.00 47.62 186 ASP A O 1
ATOM 1458 N N . ASN A 1 187 ? 11.490 11.300 -16.852 1.00 43.28 187 ASN A N 1
ATOM 1459 C CA . ASN A 1 187 ? 12.672 11.831 -16.198 1.00 43.28 187 ASN A CA 1
ATOM 1460 C C . ASN A 1 187 ? 13.758 11.753 -17.266 1.00 43.28 187 ASN A C 1
ATOM 1462 O O . ASN A 1 187 ? 14.214 10.654 -17.545 1.00 43.28 187 ASN A O 1
ATOM 1466 N N . GLY A 1 188 ? 14.079 12.870 -17.928 1.00 43.03 188 GLY A N 1
ATOM 1467 C CA . GLY A 1 188 ? 14.997 12.968 -19.073 1.00 43.03 188 GLY A CA 1
ATOM 1468 C C . GLY A 1 188 ? 16.448 12.560 -18.783 1.00 43.03 188 GLY A C 1
ATOM 1469 O O . GLY A 1 188 ? 17.371 13.341 -18.992 1.00 43.03 188 GLY A O 1
ATOM 1470 N N . GLY A 1 189 ? 16.645 11.338 -18.306 1.00 49.16 189 GLY A N 1
ATOM 1471 C CA . GLY A 1 189 ? 17.896 10.657 -18.033 1.00 49.16 189 GLY A CA 1
ATOM 1472 C C . GLY A 1 189 ? 17.685 9.147 -18.167 1.00 49.16 189 GLY A C 1
ATOM 1473 O O . GLY A 1 189 ? 16.566 8.658 -18.044 1.00 49.16 189 GLY A O 1
ATOM 1474 N N . ASP A 1 190 ? 18.772 8.420 -18.415 1.00 50.53 190 ASP A N 1
ATOM 1475 C CA . ASP A 1 190 ? 18.836 6.977 -18.721 1.00 50.53 190 ASP A CA 1
ATOM 1476 C C . ASP A 1 190 ? 18.302 6.024 -17.623 1.00 50.53 190 ASP A C 1
ATOM 1478 O O . ASP A 1 190 ? 18.567 4.821 -17.657 1.00 50.53 190 ASP A O 1
ATOM 1482 N N . SER A 1 191 ? 17.566 6.518 -16.625 1.00 50.62 191 SER A N 1
ATOM 1483 C CA . SER A 1 191 ? 16.976 5.672 -15.592 1.00 50.62 191 SER A CA 1
ATOM 1484 C C . SER A 1 191 ? 15.783 4.898 -16.166 1.00 50.62 191 SER A C 1
ATOM 1486 O O . SER A 1 191 ? 14.842 5.517 -16.672 1.00 50.62 191 SER A O 1
ATOM 1488 N N . PRO A 1 192 ? 15.782 3.555 -16.090 1.00 60.16 192 PRO A N 1
ATOM 1489 C CA . PRO A 1 192 ? 14.683 2.752 -16.601 1.00 60.16 192 PRO A CA 1
ATOM 1490 C C . PRO A 1 192 ? 13.381 3.133 -15.892 1.00 60.16 192 PRO A C 1
ATOM 1492 O O . PRO A 1 192 ? 13.338 3.261 -14.667 1.00 60.16 192 PRO A O 1
ATOM 1495 N N . ARG A 1 193 ? 12.314 3.328 -16.675 1.00 70.44 193 ARG A N 1
ATOM 1496 C CA . ARG A 1 193 ? 10.987 3.606 -16.121 1.00 70.44 193 ARG A CA 1
ATOM 1497 C C . ARG A 1 193 ? 10.541 2.434 -15.242 1.00 70.44 193 ARG A C 1
ATOM 1499 O O . ARG A 1 193 ? 10.749 1.282 -15.637 1.00 70.44 193 ARG A O 1
ATOM 1506 N N . PRO A 1 194 ? 9.907 2.705 -14.090 1.00 83.38 194 PRO A N 1
ATOM 1507 C CA . PRO A 1 194 ? 9.361 1.638 -13.274 1.00 83.38 194 PRO A CA 1
ATOM 1508 C C . PRO A 1 194 ? 8.247 0.916 -14.033 1.00 83.38 194 PRO A C 1
ATOM 1510 O O . PRO A 1 194 ? 7.496 1.523 -14.800 1.00 83.38 194 PRO A O 1
ATOM 1513 N N . PHE A 1 195 ? 8.134 -0.387 -13.803 1.00 89.00 195 PHE A N 1
ATOM 1514 C CA . PHE A 1 195 ? 6.970 -1.148 -14.225 1.00 89.00 195 PHE A CA 1
ATOM 1515 C C . PHE A 1 195 ? 5.747 -0.664 -13.445 1.00 89.00 195 PHE A C 1
ATOM 1517 O O . PHE A 1 195 ? 5.814 -0.476 -12.227 1.00 89.00 195 PHE A O 1
ATOM 1524 N N . THR A 1 196 ? 4.625 -0.506 -14.141 1.00 89.50 196 THR A N 1
ATOM 1525 C CA . THR A 1 196 ? 3.343 -0.123 -13.556 1.00 89.50 196 THR A CA 1
ATOM 1526 C C . THR A 1 196 ? 2.243 -1.060 -14.049 1.00 89.50 196 THR A C 1
ATOM 1528 O O . THR A 1 196 ? 2.226 -1.463 -15.210 1.00 89.50 196 THR A O 1
ATOM 1531 N N . LEU A 1 197 ? 1.323 -1.415 -13.155 1.00 83.12 197 LEU A N 1
ATOM 1532 C CA . LEU A 1 197 ? 0.114 -2.172 -13.470 1.00 83.12 197 LEU A CA 1
ATOM 1533 C C . LEU A 1 197 ? -1.066 -1.532 -12.744 1.00 83.12 197 LEU A C 1
ATOM 1535 O O . LEU A 1 197 ? -1.105 -1.525 -11.508 1.00 83.12 197 LEU A O 1
ATOM 1539 N N . ASP A 1 198 ? -2.007 -0.991 -13.514 1.00 83.00 198 ASP A N 1
ATOM 1540 C CA . ASP A 1 198 ? -3.263 -0.468 -12.985 1.00 83.00 198 ASP A CA 1
ATOM 1541 C C . ASP A 1 198 ? -4.183 -1.637 -12.618 1.00 83.00 198 ASP A C 1
ATOM 1543 O O . ASP A 1 198 ? -4.495 -2.501 -13.435 1.00 83.00 198 ASP A O 1
ATOM 1547 N N . LEU A 1 199 ? -4.584 -1.696 -11.349 1.00 74.75 199 LEU A N 1
ATOM 1548 C CA . LEU A 1 199 ? -5.432 -2.767 -10.837 1.00 74.75 199 LEU A CA 1
ATOM 1549 C C . LEU A 1 199 ? -6.920 -2.491 -11.042 1.00 74.75 199 LEU A C 1
ATOM 1551 O O . LEU A 1 199 ? -7.726 -3.393 -10.816 1.00 74.75 199 LEU A O 1
ATOM 1555 N N . GLN A 1 200 ? -7.293 -1.276 -11.450 1.00 70.38 200 GLN A N 1
ATOM 1556 C CA . GLN A 1 200 ? -8.662 -0.963 -11.853 1.00 70.38 200 GLN A CA 1
ATOM 1557 C C . GLN A 1 200 ? -8.986 -1.606 -13.204 1.00 70.38 200 GLN A C 1
ATOM 1559 O O . GLN A 1 200 ? -10.088 -2.111 -13.378 1.00 70.38 200 GLN A O 1
ATOM 1564 N N . GLU A 1 201 ? -8.004 -1.699 -14.105 1.00 64.75 201 GLU A N 1
ATOM 1565 C CA . GLU A 1 201 ? -8.151 -2.324 -15.430 1.00 64.75 201 GLU A CA 1
ATOM 1566 C C . GLU A 1 201 ? -8.319 -3.855 -15.378 1.00 64.75 201 GLU A C 1
ATOM 1568 O O . GLU A 1 201 ? -8.695 -4.472 -16.369 1.00 64.75 201 GLU A O 1
ATOM 1573 N N . LEU A 1 202 ? -8.047 -4.486 -14.230 1.00 58.19 202 LEU A N 1
ATOM 1574 C CA . LEU A 1 202 ? -8.196 -5.935 -14.031 1.00 58.19 202 LEU A CA 1
ATOM 1575 C C . LEU A 1 202 ? -9.562 -6.339 -13.454 1.00 58.19 202 LEU A C 1
ATOM 1577 O O . LEU A 1 202 ? -9.789 -7.523 -13.202 1.00 58.19 202 LEU A O 1
ATOM 1581 N N . GLN A 1 203 ? -10.429 -5.370 -13.152 1.00 48.66 203 GLN A N 1
ATOM 1582 C CA . GLN A 1 203 ? -11.743 -5.606 -12.543 1.00 48.66 203 GLN A CA 1
ATOM 1583 C C . GLN A 1 203 ? -12.893 -5.641 -13.565 1.00 48.66 203 GLN A C 1
ATOM 1585 O O . GLN A 1 203 ? -14.032 -5.883 -13.156 1.00 48.66 203 GLN A O 1
ATOM 1590 N N . ASP A 1 204 ? -12.580 -5.456 -14.853 1.00 35.88 204 ASP A N 1
ATOM 1591 C CA . ASP A 1 204 ? -13.481 -5.579 -16.010 1.00 35.88 204 ASP A CA 1
ATOM 1592 C C . ASP A 1 204 ? -13.360 -6.958 -16.692 1.00 35.88 204 ASP A C 1
ATOM 1594 O O . ASP A 1 204 ? -14.399 -7.469 -17.179 1.00 35.88 204 ASP A O 1
#

Foldseek 3Di:
DDPPPPCDPLNVCPDPVNVVVCVVVVHDPVNVVVVCVLFWWWAWDFDDPVPDDTFFTWTWTDPVNVVVVLVVCLVVDDVVVSVQLVVLVPPDPDDTWIWTQDGPVPDDPVLVVLQVVCGGPTWGKAWWKWKADPFFTKTFIDTDDDPRGDGRHRPLPTTITTSGGPDPVCSVVNSVRVVQVVVVDPPVDPDDRIDMDTVVVVVD

Radius of gyration: 18.3 Å; chains: 1; bounding box: 51×35×52 Å